Protein AF-A0A1M6WBS1-F1 (afdb_monomer_lite)

Foldseek 3Di:
DDDDDPPVDDDDDDDDVVQWDQDPVRDIDGDPVVCVVPVDDPDDDDDDPDDDPPPPPVLQQAEQPEQVSLLVLLLVQCVVPNLAGAPLSYACLNYQEQAPSQQDPSRLARAHDPCNHACLNHQYQACNNQNHAYAYDNCPHACQNHAYQALNQQNYAYAYEVLPHAQDNYQEQACNQALHAYDYANLNYDHDPNRHHHNNQHNYPCVVPPHPVDDHD

Sequence (217 aa):
MKDFDHSKFKNYCAFPEDDLVEDDEGKYHLKKNAYKKYSKPHKAEESPKGTVVKKTTEQKMVVAKNKDDLRKKILAAIKQNGANCDLNFIDVSKITDMSDLFSDEDLSQFTGDISQWDVSNVTNMSRIFQDSQFNGDISRWDVSKVINMVMMFRNSDFNGDISKWNVSNVEAMSEMFASSKFQGNLDKWNVPKGVDMSDMFEESPLEKKPPKWYKKK

Secondary structure (DSSP, 8-state):
-PPP-GGG----PPPPGGGEEE-TTS-EEE-HHHHHHH----PPPPPP-S-----------EE--SHHHHHHHHHHHHHHH-TT---TTEE-TT-SB-TTTT-STTTTT--S--TT---TT--B-TTTTTT-------TT---TT--B-TTTTTT-------TT---TT--B-TTTTTT-------TT--PPTT-B-TTTTTTSGGGSS--TT----

Structure (mmCIF, N/CA/C/O backbone):
data_AF-A0A1M6WBS1-F1
#
_entry.id   AF-A0A1M6WBS1-F1
#
loop_
_atom_site.group_PDB
_atom_site.id
_atom_site.type_symbol
_atom_site.label_atom_id
_atom_site.label_alt_id
_atom_site.label_comp_id
_atom_site.label_asym_id
_atom_site.label_entity_id
_atom_site.label_seq_id
_atom_site.pdbx_PDB_ins_code
_atom_site.Cartn_x
_atom_site.Cartn_y
_atom_site.Cartn_z
_atom_site.occupancy
_atom_site.B_iso_or_equiv
_atom_site.auth_seq_id
_atom_site.auth_comp_id
_atom_site.auth_asym_id
_atom_site.auth_atom_id
_atom_site.pdbx_PDB_model_num
ATOM 1 N N . MET A 1 1 ? 21.374 3.437 49.104 1.00 39.25 1 MET A N 1
ATOM 2 C CA . MET A 1 1 ? 20.730 3.424 47.774 1.00 39.25 1 MET A CA 1
ATOM 3 C C . MET A 1 1 ? 20.990 2.053 47.178 1.00 39.25 1 MET A C 1
ATOM 5 O O . MET A 1 1 ? 22.132 1.631 47.236 1.00 39.25 1 MET A O 1
ATOM 9 N N . LYS A 1 2 ? 19.973 1.306 46.738 1.00 33.66 2 LYS A N 1
ATOM 10 C CA . LYS A 1 2 ? 20.217 0.074 45.971 1.00 33.66 2 LYS A CA 1
ATOM 11 C C . LYS A 1 2 ? 20.115 0.443 44.499 1.00 33.66 2 LYS A C 1
ATOM 13 O O . LYS A 1 2 ? 19.056 0.923 44.096 1.00 33.66 2 LYS A O 1
ATOM 18 N N . ASP A 1 3 ? 21.200 0.247 43.762 1.00 34.97 3 ASP A N 1
ATOM 19 C CA . ASP A 1 3 ? 21.252 0.442 42.317 1.00 34.97 3 ASP A CA 1
ATOM 20 C C . ASP A 1 3 ? 20.206 -0.456 41.655 1.00 34.97 3 ASP A C 1
ATOM 22 O O . ASP A 1 3 ? 20.148 -1.664 41.905 1.00 34.97 3 ASP A O 1
ATOM 26 N N . PHE A 1 4 ? 19.308 0.162 40.891 1.00 42.16 4 PHE A N 1
ATOM 27 C CA . PHE A 1 4 ? 18.200 -0.518 40.234 1.00 42.16 4 PHE A CA 1
ATOM 28 C C . PHE A 1 4 ? 18.538 -0.703 38.758 1.00 42.16 4 PHE A C 1
ATOM 30 O O . PHE A 1 4 ? 18.911 0.237 38.061 1.00 42.16 4 PHE A O 1
ATOM 37 N N . ASP A 1 5 ? 18.425 -1.941 38.294 1.00 40.09 5 ASP A N 1
ATOM 38 C CA . ASP A 1 5 ? 18.770 -2.331 36.934 1.00 40.09 5 ASP A CA 1
ATOM 39 C C . ASP A 1 5 ? 17.754 -1.768 35.923 1.00 40.09 5 ASP A C 1
ATOM 41 O O . ASP A 1 5 ? 16.638 -2.276 35.771 1.00 40.09 5 ASP A O 1
ATOM 45 N N . HIS A 1 6 ? 18.162 -0.707 35.226 1.00 42.44 6 HIS A N 1
ATOM 46 C CA . HIS A 1 6 ? 17.393 -0.050 34.169 1.00 42.44 6 HIS A CA 1
ATOM 47 C C . HIS A 1 6 ? 17.207 -0.925 32.913 1.00 42.44 6 HIS A C 1
ATOM 49 O O . HIS A 1 6 ? 16.386 -0.590 32.060 1.00 42.44 6 HIS A O 1
ATOM 55 N N . SER A 1 7 ? 17.898 -2.069 32.789 1.00 38.44 7 SER A N 1
ATOM 56 C CA . SER A 1 7 ? 17.814 -2.938 31.604 1.00 38.44 7 SER A CA 1
ATOM 57 C C . SER A 1 7 ? 16.458 -3.635 31.424 1.00 38.44 7 SER A C 1
ATOM 59 O O . SER A 1 7 ? 16.168 -4.143 30.339 1.00 38.44 7 SER A O 1
ATOM 61 N N . LYS A 1 8 ? 15.599 -3.624 32.453 1.00 41.34 8 LYS A N 1
ATOM 62 C CA . LYS A 1 8 ? 14.253 -4.221 32.409 1.00 41.34 8 LYS A CA 1
ATOM 63 C C . LYS A 1 8 ? 13.182 -3.340 31.760 1.00 41.34 8 LYS A C 1
ATOM 65 O O . LYS A 1 8 ? 12.072 -3.820 31.554 1.00 41.34 8 LYS A O 1
ATOM 70 N N . PHE A 1 9 ? 13.505 -2.097 31.405 1.00 42.41 9 PHE A N 1
ATOM 71 C CA . PHE A 1 9 ? 12.591 -1.174 30.730 1.00 42.41 9 PHE A CA 1
ATOM 72 C C . PHE A 1 9 ? 13.145 -0.813 29.349 1.00 42.41 9 PHE A C 1
ATOM 74 O O . PHE A 1 9 ? 13.689 0.266 29.136 1.00 42.41 9 PHE A O 1
ATOM 81 N N . LYS A 1 10 ? 13.039 -1.741 28.393 1.00 39.69 10 LYS A N 1
ATOM 82 C CA . LYS A 1 10 ? 13.189 -1.408 26.972 1.00 39.69 10 LYS A CA 1
ATOM 83 C C . LYS A 1 10 ? 11.808 -1.060 26.426 1.00 39.69 10 LYS A C 1
ATOM 85 O O . LYS A 1 10 ? 10.894 -1.861 26.591 1.00 39.69 10 LYS A O 1
ATOM 90 N N . ASN A 1 11 ? 11.717 0.110 25.791 1.00 36.66 11 ASN A N 1
ATOM 91 C CA . ASN A 1 11 ? 10.551 0.756 25.165 1.00 36.66 11 ASN A CA 1
ATOM 92 C C . ASN A 1 11 ? 9.973 1.899 26.013 1.00 36.66 11 ASN A C 1
ATOM 94 O O . ASN A 1 11 ? 8.991 1.743 26.733 1.00 36.66 11 ASN A O 1
ATOM 98 N N . TYR A 1 12 ? 10.601 3.071 25.906 1.00 36.47 12 TYR A N 1
ATOM 99 C CA . TYR A 1 12 ? 10.066 4.323 26.434 1.00 36.47 12 TYR A CA 1
ATOM 100 C C . TYR A 1 12 ? 9.166 4.972 25.373 1.00 36.47 12 TYR A C 1
ATOM 102 O O . TYR A 1 12 ? 9.647 5.663 24.482 1.00 36.47 12 TYR A O 1
ATOM 110 N N . CYS A 1 13 ? 7.856 4.749 25.475 1.00 37.03 13 CYS A N 1
ATOM 111 C CA . CYS A 1 13 ? 6.876 5.759 25.072 1.00 37.03 13 CYS A CA 1
ATOM 112 C C . CYS A 1 13 ? 6.826 6.809 26.194 1.00 37.03 13 CYS A C 1
ATOM 114 O O . CYS A 1 13 ? 6.885 6.440 27.369 1.00 37.03 13 CYS A O 1
ATOM 116 N N . ALA A 1 14 ? 6.769 8.095 25.845 1.00 47.25 14 ALA A N 1
ATOM 117 C CA . ALA A 1 14 ? 6.822 9.210 26.789 1.00 47.25 14 ALA A CA 1
ATOM 118 C C . ALA A 1 14 ? 5.797 9.053 27.930 1.00 47.25 14 ALA A C 1
ATOM 120 O O . ALA A 1 14 ? 4.593 8.932 27.696 1.00 47.25 14 ALA A O 1
ATOM 121 N N . PHE A 1 15 ? 6.278 9.036 29.175 1.00 55.94 15 PHE A N 1
ATOM 122 C CA . PHE A 1 15 ? 5.409 9.145 30.344 1.00 55.94 15 PHE A CA 1
ATOM 123 C C . PHE A 1 15 ? 4.820 10.563 30.387 1.00 55.94 15 PHE A C 1
ATOM 125 O O . PHE A 1 15 ? 5.536 11.500 30.036 1.00 55.94 15 PHE A O 1
ATOM 132 N N . PRO A 1 16 ? 3.558 10.750 30.822 1.00 60.94 16 PRO A N 1
ATOM 133 C CA . PRO A 1 16 ? 3.010 12.089 31.030 1.00 60.94 16 PRO A CA 1
ATOM 134 C C . PRO A 1 16 ? 3.960 12.913 31.911 1.00 60.94 16 PRO A C 1
ATOM 136 O O . PRO A 1 16 ? 4.400 12.399 32.941 1.00 60.94 16 PRO A O 1
ATOM 139 N N . GLU A 1 17 ? 4.277 14.159 31.535 1.00 56.03 17 GLU A N 1
ATOM 140 C CA . GLU A 1 17 ? 5.209 15.026 32.289 1.00 56.03 17 GLU A CA 1
ATOM 141 C C . GLU A 1 17 ? 4.818 15.139 33.771 1.00 56.03 17 GLU A C 1
ATOM 143 O O . GLU A 1 17 ? 5.672 15.115 34.656 1.00 56.03 17 GLU A O 1
ATOM 148 N N . ASP A 1 18 ? 3.513 15.121 34.057 1.00 72.31 18 ASP A N 1
ATOM 149 C CA . ASP A 1 18 ? 2.950 15.127 35.410 1.00 72.31 18 ASP A CA 1
ATOM 150 C C . ASP A 1 18 ? 3.384 13.936 36.281 1.00 72.31 18 ASP A C 1
ATOM 152 O O . ASP A 1 18 ? 3.337 14.017 37.512 1.00 72.31 18 ASP A O 1
ATOM 156 N N . ASP A 1 19 ? 3.805 12.825 35.676 1.00 71.88 19 ASP A N 1
ATOM 157 C CA . ASP A 1 19 ? 4.280 11.621 36.359 1.00 71.88 19 ASP A CA 1
ATOM 158 C C . ASP A 1 19 ? 5.819 11.585 36.487 1.00 71.88 19 ASP A C 1
ATOM 160 O O . ASP A 1 19 ? 6.345 10.669 37.128 1.00 71.88 19 ASP A O 1
ATOM 164 N N . LEU A 1 20 ? 6.535 12.586 35.956 1.00 65.50 20 LEU A N 1
ATOM 165 C CA . LEU A 1 20 ? 7.992 12.729 36.021 1.00 65.50 20 LEU A CA 1
ATOM 166 C C . LEU A 1 20 ? 8.431 13.786 37.060 1.00 65.50 20 LEU A C 1
ATOM 168 O O . LEU A 1 20 ? 7.675 14.671 37.459 1.00 65.50 20 LEU A O 1
ATOM 172 N N . VAL A 1 21 ? 9.656 13.646 37.557 1.00 68.75 21 VAL A N 1
ATOM 173 C CA . VAL A 1 21 ? 10.375 14.565 38.448 1.00 68.75 21 VAL A CA 1
ATOM 174 C C . VAL A 1 21 ? 11.774 14.710 37.887 1.00 68.75 21 VAL A C 1
ATOM 176 O O . VAL A 1 21 ? 12.461 13.710 37.698 1.00 68.75 21 VAL A O 1
ATOM 179 N N . GLU A 1 22 ? 12.175 15.940 37.627 1.00 65.25 22 GLU A N 1
ATOM 180 C CA . GLU A 1 22 ? 13.544 16.281 37.263 1.00 65.25 22 GLU A CA 1
ATOM 181 C C . GLU A 1 22 ? 14.412 16.302 38.529 1.00 65.25 22 GLU A C 1
ATOM 183 O O . GLU A 1 22 ? 13.984 16.817 39.566 1.00 65.25 22 GLU A O 1
ATOM 188 N N . ASP A 1 23 ? 15.581 15.666 38.483 1.00 66.25 23 ASP A N 1
ATOM 189 C CA . ASP A 1 23 ? 16.572 15.754 39.554 1.00 66.25 23 ASP A CA 1
ATOM 190 C C . ASP A 1 23 ? 17.449 17.008 39.417 1.00 66.25 23 ASP A C 1
ATOM 192 O O . ASP A 1 23 ? 17.378 17.745 38.433 1.00 66.25 23 ASP A O 1
ATOM 196 N N . ASP A 1 24 ? 18.299 17.247 40.416 1.00 59.66 24 ASP A N 1
ATOM 197 C CA . ASP A 1 24 ? 19.190 18.414 40.466 1.00 59.66 24 ASP A CA 1
ATOM 198 C C . ASP A 1 24 ? 20.248 18.423 39.333 1.00 59.66 24 ASP A C 1
ATOM 200 O O . ASP A 1 24 ? 20.993 19.392 39.183 1.00 59.66 24 ASP A O 1
ATOM 204 N N . GLU A 1 25 ? 20.317 17.353 38.531 1.00 59.34 25 GLU A N 1
ATOM 205 C CA . GLU A 1 25 ? 21.211 17.169 37.384 1.00 59.34 25 GLU A CA 1
ATOM 206 C C . GLU A 1 25 ? 20.473 17.323 36.035 1.00 59.34 25 GLU A C 1
ATOM 208 O O . GLU A 1 25 ? 21.082 17.158 34.975 1.00 59.34 25 GLU A O 1
ATOM 213 N N . GLY A 1 26 ? 19.177 17.661 36.051 1.00 52.22 26 GLY A N 1
ATOM 214 C CA . GLY A 1 26 ? 18.361 17.869 34.850 1.00 52.22 26 GLY A CA 1
ATOM 215 C C . GLY A 1 26 ? 17.832 16.578 34.215 1.00 52.22 26 GLY A C 1
ATOM 216 O O . GLY A 1 26 ? 17.486 16.548 33.031 1.00 52.22 26 GLY A O 1
ATOM 217 N N . LYS A 1 27 ? 17.805 15.467 34.963 1.00 56.25 27 LYS A N 1
ATOM 218 C CA . LYS A 1 27 ? 17.349 14.160 34.478 1.00 56.25 27 LYS A CA 1
ATOM 219 C C . LYS A 1 27 ? 15.965 13.821 35.025 1.00 56.25 27 LYS A C 1
ATOM 221 O O . LYS A 1 27 ? 15.707 13.879 36.223 1.00 56.25 27 LYS A O 1
ATOM 226 N N . TYR A 1 28 ? 15.072 13.394 34.135 1.00 57.56 28 TYR A N 1
ATOM 227 C CA . TYR A 1 28 ? 13.692 13.048 34.478 1.00 57.56 28 TYR A CA 1
ATOM 228 C C . TYR A 1 28 ? 13.562 11.610 35.004 1.00 57.56 28 TYR A C 1
ATOM 230 O O . TYR A 1 28 ? 14.000 10.648 34.369 1.00 57.56 28 TYR A O 1
ATOM 238 N N . HIS A 1 29 ? 12.878 11.454 36.138 1.00 63.47 29 HIS A N 1
ATOM 239 C CA . HIS A 1 29 ? 12.562 10.185 36.799 1.00 63.47 29 HIS A CA 1
ATOM 240 C C . HIS A 1 29 ? 11.072 10.088 37.113 1.00 63.47 29 HIS A C 1
ATOM 242 O O . HIS A 1 29 ? 10.438 11.075 37.451 1.00 63.47 29 HIS A O 1
ATOM 248 N N . LEU A 1 30 ? 10.490 8.891 37.097 1.00 58.50 30 LEU A N 1
ATOM 249 C CA . LEU A 1 30 ? 9.090 8.709 37.501 1.00 58.50 30 LEU A CA 1
ATOM 250 C C . LEU A 1 30 ? 8.865 9.006 38.998 1.00 58.50 30 LEU A C 1
ATOM 252 O O . LEU A 1 30 ? 9.660 8.639 39.866 1.00 58.50 30 LEU A O 1
ATOM 256 N N . LYS A 1 31 ? 7.717 9.595 39.341 1.00 73.62 31 LYS A N 1
ATOM 257 C CA . LYS A 1 31 ? 7.263 9.749 40.734 1.00 73.62 31 LYS A CA 1
ATOM 258 C C . LYS A 1 31 ? 7.073 8.373 41.380 1.00 73.62 31 LYS A C 1
ATOM 260 O O . LYS A 1 31 ? 6.532 7.456 40.768 1.00 73.62 31 LYS A O 1
ATOM 265 N N . LYS A 1 32 ? 7.399 8.217 42.673 1.00 58.88 32 LYS A N 1
ATOM 266 C CA . LYS A 1 32 ? 7.174 6.956 43.433 1.00 58.88 32 LYS A CA 1
ATOM 267 C C . LYS A 1 32 ? 5.736 6.423 43.332 1.00 58.88 32 LYS A C 1
ATOM 269 O O . LYS A 1 32 ? 5.521 5.211 43.328 1.00 58.88 32 LYS A O 1
ATOM 274 N N . ASN A 1 33 ? 4.755 7.318 43.233 1.00 57.41 33 ASN A N 1
ATOM 275 C CA . ASN A 1 33 ? 3.345 6.955 43.086 1.00 57.41 33 ASN A CA 1
ATOM 276 C C . ASN A 1 33 ? 3.016 6.499 41.654 1.00 57.41 33 ASN A C 1
ATOM 278 O O . ASN A 1 33 ? 2.245 5.556 41.482 1.00 57.41 33 ASN A O 1
ATOM 282 N N . ALA A 1 34 ? 3.665 7.097 40.649 1.00 55.59 34 ALA A N 1
ATOM 283 C CA . ALA A 1 34 ? 3.599 6.670 39.256 1.00 55.59 34 ALA A CA 1
ATOM 284 C C . ALA A 1 34 ? 4.265 5.296 39.063 1.00 55.59 34 ALA A C 1
ATOM 286 O O . ALA A 1 34 ? 3.701 4.428 38.405 1.00 55.59 34 ALA A O 1
ATOM 287 N N . TYR A 1 35 ? 5.380 5.009 39.748 1.00 52.62 35 TYR A N 1
ATOM 288 C CA . TYR A 1 35 ? 5.965 3.663 39.746 1.00 52.62 35 TYR A CA 1
ATOM 289 C C . TYR A 1 35 ? 4.965 2.598 40.207 1.00 52.62 35 TYR A C 1
ATOM 291 O O . TYR A 1 35 ? 4.804 1.602 39.521 1.00 52.62 35 TYR A O 1
ATOM 299 N N . LYS A 1 36 ? 4.214 2.806 41.296 1.00 55.97 36 LYS A N 1
ATOM 300 C CA . LYS A 1 36 ? 3.176 1.844 41.727 1.00 55.97 36 LYS A CA 1
ATOM 301 C C . LYS A 1 36 ? 2.021 1.704 40.728 1.00 55.97 36 LYS A C 1
ATOM 303 O O . LYS A 1 36 ? 1.431 0.629 40.634 1.00 55.97 36 LYS A O 1
ATOM 308 N N . LYS A 1 37 ? 1.693 2.780 40.006 1.00 59.41 37 LYS A N 1
ATOM 309 C CA . LYS A 1 37 ? 0.666 2.806 38.952 1.00 59.41 37 LYS A CA 1
ATOM 310 C C . LYS A 1 37 ? 1.073 1.929 37.763 1.00 59.41 37 LYS A C 1
ATOM 312 O O . LYS A 1 37 ? 0.225 1.212 37.237 1.00 59.41 37 LYS A O 1
ATOM 317 N N . TYR A 1 38 ? 2.360 1.929 37.410 1.00 55.31 38 TYR A N 1
ATOM 318 C CA . TYR A 1 38 ? 2.898 1.210 36.251 1.00 55.31 38 TYR A CA 1
ATOM 319 C C . TYR A 1 38 ? 3.623 -0.111 36.592 1.00 55.31 38 TYR A C 1
ATOM 321 O O . TYR A 1 38 ? 3.842 -0.925 35.704 1.00 55.31 38 TYR A O 1
ATOM 329 N N . SER A 1 39 ? 3.951 -0.390 37.861 1.00 43.19 39 SER A N 1
ATOM 330 C CA . SER A 1 39 ? 4.715 -1.581 38.283 1.00 43.19 39 SER A CA 1
ATOM 331 C C . SER A 1 39 ? 3.858 -2.785 38.693 1.00 43.19 39 SER A C 1
ATOM 333 O O . SER A 1 39 ? 4.297 -3.587 39.526 1.00 43.19 39 SER A O 1
ATOM 335 N N . LYS A 1 40 ? 2.629 -2.943 38.184 1.00 40.34 40 LYS A N 1
ATOM 336 C CA . LYS A 1 40 ? 1.850 -4.148 38.517 1.00 40.34 40 LYS A CA 1
ATOM 337 C C . LYS A 1 40 ? 2.596 -5.397 38.014 1.00 40.34 40 LYS A C 1
ATOM 339 O O . LYS A 1 40 ? 2.879 -5.483 36.822 1.00 40.34 40 LYS A O 1
ATOM 344 N N . PRO A 1 41 ? 2.916 -6.367 38.890 1.00 32.84 41 PRO A N 1
ATOM 345 C CA . PRO A 1 41 ? 3.596 -7.583 38.476 1.00 32.84 41 PRO A CA 1
ATOM 346 C C . PRO A 1 41 ? 2.644 -8.470 37.671 1.00 32.84 41 PRO A C 1
ATOM 348 O O . PRO A 1 41 ? 1.496 -8.686 38.063 1.00 32.84 41 PRO A O 1
ATOM 351 N N . HIS A 1 42 ? 3.155 -9.027 36.575 1.00 31.11 42 HIS A N 1
ATOM 352 C CA . HIS A 1 42 ? 2.546 -10.150 35.874 1.00 31.11 42 HIS A CA 1
ATOM 353 C C . HIS A 1 42 ? 2.551 -11.349 36.838 1.00 31.11 42 HIS A C 1
ATOM 355 O O . HIS A 1 42 ? 3.577 -12.000 37.027 1.00 31.11 42 HIS A O 1
ATOM 361 N N . LYS A 1 43 ? 1.433 -11.618 37.522 1.00 31.77 43 LYS A N 1
ATOM 362 C CA . LYS A 1 43 ? 1.244 -12.910 38.188 1.00 31.77 43 LYS A CA 1
ATOM 363 C C . LYS A 1 43 ? 0.901 -13.939 37.116 1.00 31.77 43 LYS A C 1
ATOM 365 O O . LYS A 1 43 ? -0.021 -13.731 36.333 1.00 31.77 43 LYS A O 1
ATOM 370 N N . ALA A 1 44 ? 1.662 -15.026 37.088 1.00 31.98 44 ALA A N 1
ATOM 371 C CA . ALA A 1 44 ? 1.193 -16.285 36.541 1.00 31.98 44 ALA A CA 1
ATOM 372 C C . ALA A 1 44 ? 0.061 -16.781 37.454 1.00 31.98 44 ALA A C 1
ATOM 374 O O . ALA A 1 44 ? 0.289 -16.987 38.646 1.00 31.98 44 ALA A O 1
ATOM 375 N N . GLU A 1 45 ? -1.153 -16.908 36.924 1.00 29.41 45 GLU A N 1
ATOM 376 C CA . GLU A 1 45 ? -2.237 -17.628 37.592 1.00 29.41 45 GLU A CA 1
ATOM 377 C C . GLU A 1 45 ? -2.344 -19.021 36.975 1.00 29.41 45 GLU A C 1
ATOM 379 O O . GLU A 1 45 ? -2.615 -19.187 35.784 1.00 29.41 45 GLU A O 1
ATOM 384 N N . GLU A 1 46 ? -2.087 -20.027 37.809 1.00 29.02 46 GLU A N 1
ATOM 385 C CA . GLU A 1 46 ? -2.482 -21.405 37.564 1.00 29.02 46 GLU A CA 1
ATOM 386 C C . GLU A 1 46 ? -4.009 -21.499 37.446 1.00 29.02 46 GLU A C 1
ATOM 388 O O . GLU A 1 46 ? -4.767 -20.763 38.078 1.00 29.02 46 GLU A O 1
ATOM 393 N N . SER A 1 47 ? -4.451 -22.423 36.600 1.00 27.16 47 SER A N 1
ATOM 394 C CA . SER A 1 47 ? -5.837 -22.593 36.171 1.00 27.16 47 SER A CA 1
ATOM 395 C C . SER A 1 47 ? -6.798 -22.949 37.314 1.00 27.16 47 SER A C 1
ATOM 397 O O . SER A 1 47 ? -6.594 -23.971 37.971 1.00 27.16 47 SER A O 1
ATOM 399 N N . PRO A 1 48 ? -7.954 -22.272 37.434 1.00 32.16 48 PRO A N 1
ATOM 400 C CA . PRO A 1 48 ? -9.158 -22.872 37.986 1.00 32.16 48 PRO A CA 1
ATOM 401 C C . PRO A 1 48 ? -10.013 -23.422 36.836 1.00 32.16 48 PRO A C 1
ATOM 403 O O . PRO A 1 48 ? -10.420 -22.698 35.926 1.00 32.16 48 PRO A O 1
ATOM 406 N N . LYS A 1 49 ? -10.318 -24.724 36.879 1.00 40.28 49 LYS A N 1
ATOM 407 C CA . LYS A 1 49 ? -11.393 -25.322 36.075 1.00 40.28 49 LYS A CA 1
ATOM 408 C C . LYS A 1 49 ? -12.702 -24.590 36.396 1.00 40.28 49 LYS A C 1
ATOM 410 O O . LYS A 1 49 ? -13.218 -24.731 37.499 1.00 40.28 49 LYS A O 1
ATOM 415 N N . GLY A 1 50 ? -13.242 -23.835 35.444 1.00 30.34 50 GLY A N 1
ATOM 416 C CA . GLY A 1 50 ? -14.531 -23.169 35.614 1.00 30.34 50 GLY A CA 1
ATOM 417 C C . GLY A 1 50 ? -14.774 -22.090 34.567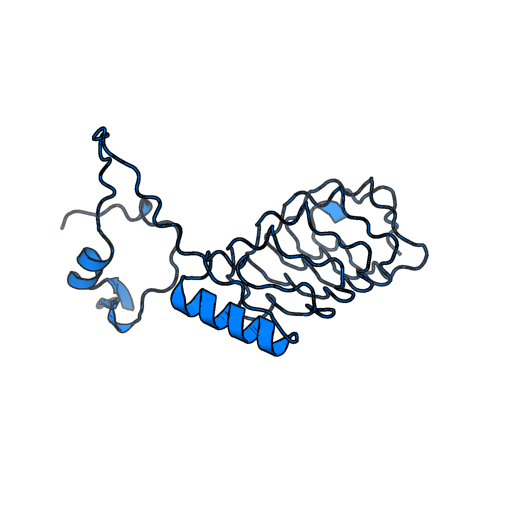 1.00 30.34 50 GLY A C 1
ATOM 418 O O . GLY A 1 50 ? -14.254 -20.992 34.678 1.00 30.34 50 GLY A O 1
ATOM 419 N N . THR A 1 51 ? -15.573 -22.438 33.560 1.00 31.80 51 THR A N 1
ATOM 420 C CA . THR A 1 51 ? -16.385 -21.538 32.726 1.00 31.80 51 THR A CA 1
ATOM 421 C C . THR A 1 51 ? -15.694 -20.267 32.215 1.00 31.80 51 THR A C 1
ATOM 423 O O . THR A 1 51 ? -15.821 -19.186 32.784 1.00 31.80 51 THR A O 1
ATOM 426 N N . VAL A 1 52 ? -15.050 -20.373 31.047 1.00 31.91 52 VAL A N 1
ATOM 427 C CA . VAL A 1 52 ? -14.694 -19.205 30.230 1.00 31.91 52 VAL A CA 1
ATOM 428 C C . VAL A 1 52 ? -15.989 -18.555 29.740 1.00 31.91 52 VAL A C 1
ATOM 430 O O . VAL A 1 52 ? -16.523 -18.909 28.690 1.00 31.91 52 VAL A O 1
ATOM 433 N N . VAL A 1 53 ? -16.502 -17.581 30.491 1.00 32.69 53 VAL A N 1
ATOM 434 C CA . VAL A 1 53 ? -17.366 -16.555 29.909 1.00 32.69 53 VAL A CA 1
ATOM 435 C C . VAL A 1 53 ? -16.453 -15.711 29.030 1.00 32.69 53 VAL A C 1
ATOM 437 O O . VAL A 1 53 ? -15.771 -14.802 29.501 1.00 32.69 53 VAL A O 1
ATOM 440 N N . LYS A 1 54 ? -16.398 -16.052 27.740 1.00 35.91 54 LYS A N 1
ATOM 441 C CA . LYS A 1 54 ? -15.862 -15.162 26.715 1.00 35.91 54 LYS A CA 1
ATOM 442 C C . LYS A 1 54 ? -16.680 -13.873 26.798 1.00 35.91 54 LYS A C 1
ATOM 444 O O . LYS A 1 54 ? -17.807 -13.828 26.317 1.00 35.91 54 LYS A O 1
ATOM 449 N N . LYS A 1 55 ? -16.141 -12.818 27.414 1.00 34.69 55 LYS A N 1
ATOM 450 C CA . LYS A 1 55 ? -16.602 -11.456 27.129 1.00 34.69 55 LYS A CA 1
ATOM 451 C C . LYS A 1 55 ? -16.068 -11.095 25.748 1.00 34.69 55 LYS A C 1
ATOM 453 O O . LYS A 1 55 ? -15.096 -10.366 25.601 1.00 34.69 55 LYS A O 1
ATOM 458 N N . THR A 1 56 ? -16.688 -11.683 24.733 1.00 29.55 56 THR A N 1
ATOM 459 C CA . THR A 1 56 ? -16.636 -11.181 23.370 1.00 29.55 56 THR A CA 1
ATOM 460 C C . THR A 1 56 ? -17.487 -9.923 23.393 1.00 29.55 56 THR A C 1
ATOM 462 O O . THR A 1 56 ? -18.703 -9.981 23.239 1.00 29.55 56 THR A O 1
ATOM 465 N N . THR A 1 57 ? -16.881 -8.780 23.706 1.00 37.47 57 THR A N 1
ATOM 466 C CA . THR A 1 57 ? -17.515 -7.521 23.332 1.00 37.47 57 THR A CA 1
ATOM 467 C C . THR A 1 57 ? -17.508 -7.546 21.813 1.00 37.47 57 THR A C 1
ATOM 469 O O . THR A 1 57 ? -16.432 -7.511 21.222 1.00 37.47 57 THR A O 1
ATOM 472 N N . GLU A 1 58 ? -18.671 -7.708 21.182 1.00 45.81 58 GLU A N 1
ATOM 473 C CA . GLU A 1 58 ? -18.826 -7.419 19.760 1.00 45.81 58 GLU A CA 1
ATOM 474 C C . GLU A 1 58 ? -18.348 -5.975 19.569 1.00 45.81 58 GLU A C 1
ATOM 476 O O . GLU A 1 58 ? -19.064 -5.021 19.882 1.00 45.81 58 GLU A O 1
ATOM 481 N N . GLN A 1 59 ? -17.090 -5.792 19.160 1.00 55.00 59 GLN A N 1
ATOM 482 C CA . GLN A 1 59 ? -16.613 -4.493 18.722 1.00 55.00 59 GLN A CA 1
ATOM 483 C C . GLN A 1 59 ? -17.410 -4.186 17.466 1.00 55.00 59 GLN A C 1
ATOM 485 O O . GLN A 1 59 ? -17.184 -4.751 16.399 1.00 55.00 59 GLN A O 1
ATOM 490 N N . LYS A 1 60 ? -18.439 -3.358 17.642 1.00 77.44 60 LYS A N 1
ATOM 491 C CA . LYS A 1 60 ? -19.303 -2.920 16.560 1.00 77.44 60 LYS A CA 1
ATOM 492 C C . LYS A 1 60 ? -18.419 -2.295 15.487 1.00 77.44 60 LYS A C 1
ATOM 494 O O . LYS A 1 60 ? -17.777 -1.279 15.749 1.00 77.44 60 LYS A O 1
ATOM 499 N N . MET A 1 61 ? -18.423 -2.901 14.302 1.00 84.56 61 MET A N 1
ATOM 500 C CA . MET A 1 61 ? -17.707 -2.376 13.147 1.00 84.56 61 MET A CA 1
ATOM 501 C C . MET A 1 61 ? -18.112 -0.920 12.904 1.00 84.56 61 MET A C 1
ATOM 503 O O . MET A 1 61 ? -19.305 -0.590 12.875 1.00 84.56 61 MET A O 1
ATOM 507 N N . VAL A 1 62 ? -17.124 -0.044 12.738 1.00 91.88 62 VAL A N 1
ATOM 508 C CA . VAL A 1 62 ? -17.338 1.367 12.407 1.00 91.88 62 VAL A CA 1
ATOM 509 C C . VAL A 1 62 ? -16.914 1.616 10.969 1.00 91.88 62 VAL A C 1
ATOM 511 O O . VAL A 1 62 ? -15.769 1.394 10.601 1.00 91.88 62 VAL A O 1
ATOM 514 N N . VAL A 1 63 ? -17.838 2.097 10.143 1.00 93.81 63 VAL A N 1
ATOM 515 C CA . VAL A 1 63 ? -17.559 2.356 8.726 1.00 93.81 63 VAL A CA 1
ATOM 516 C C . VAL A 1 63 ? -16.861 3.701 8.573 1.00 93.81 63 VAL A C 1
ATOM 518 O O . VAL A 1 63 ? -17.371 4.717 9.059 1.00 93.81 63 VAL A O 1
ATOM 521 N N . ALA A 1 64 ? -15.723 3.715 7.883 1.00 95.56 64 ALA A N 1
ATOM 522 C CA . ALA A 1 64 ? -15.067 4.937 7.448 1.00 95.56 64 ALA A CA 1
ATOM 523 C C . ALA A 1 64 ? -15.709 5.455 6.154 1.00 95.56 64 ALA A C 1
ATOM 525 O O . ALA A 1 64 ? -15.859 4.730 5.171 1.00 95.56 64 ALA A O 1
ATOM 526 N N . LYS A 1 65 ? -16.132 6.722 6.156 1.00 92.19 65 LYS A N 1
ATOM 527 C CA . LYS A 1 65 ? -16.835 7.327 5.009 1.00 92.19 65 LYS A CA 1
ATOM 528 C C . LYS A 1 65 ? -15.896 7.880 3.941 1.00 92.19 65 LYS A C 1
ATOM 530 O O . LYS A 1 65 ? -16.270 7.948 2.777 1.00 92.19 65 LYS A O 1
ATOM 535 N N . ASN A 1 66 ? -14.730 8.352 4.363 1.00 94.12 66 ASN A N 1
ATOM 536 C CA . ASN A 1 66 ? -13.688 8.955 3.539 1.00 94.12 66 ASN A CA 1
ATOM 537 C C . ASN A 1 66 ? -12.368 8.960 4.329 1.00 94.12 66 ASN A C 1
ATOM 539 O O . ASN A 1 66 ? -12.343 8.549 5.494 1.00 94.12 66 ASN A O 1
ATOM 543 N N . LYS A 1 67 ? -11.287 9.434 3.699 1.00 94.56 67 LYS A N 1
ATOM 544 C CA . LYS A 1 67 ? -9.941 9.469 4.287 1.00 94.56 67 LYS A CA 1
ATOM 545 C C . LYS A 1 67 ? -9.885 10.230 5.618 1.00 94.56 67 LYS A C 1
ATOM 547 O O . LYS A 1 67 ? -9.332 9.721 6.588 1.00 94.56 67 LYS A O 1
ATOM 552 N N . ASP A 1 68 ? -10.530 11.391 5.708 1.00 94.44 68 ASP A N 1
ATOM 553 C CA . ASP A 1 68 ? -10.526 12.204 6.933 1.00 94.44 68 ASP A CA 1
ATOM 554 C C . ASP A 1 68 ? -11.280 11.533 8.086 1.00 94.44 68 ASP A C 1
ATOM 556 O O . ASP A 1 68 ? -10.864 11.605 9.243 1.00 94.44 68 ASP A O 1
ATOM 560 N N . ASP A 1 69 ? -12.407 10.883 7.789 1.00 96.12 69 ASP A N 1
ATOM 561 C CA . ASP A 1 69 ? -13.165 10.116 8.775 1.00 96.12 69 ASP A CA 1
ATOM 562 C C . ASP A 1 69 ? -12.375 8.887 9.240 1.00 96.12 69 ASP A C 1
ATOM 564 O O . ASP A 1 69 ? -12.320 8.630 10.441 1.00 96.12 69 ASP A O 1
ATOM 568 N N . LEU A 1 70 ? -11.708 8.178 8.320 1.00 96.94 70 LEU A N 1
ATOM 569 C CA . LEU A 1 70 ? -10.796 7.083 8.662 1.00 96.94 70 LEU A CA 1
ATOM 570 C C . LEU A 1 70 ? -9.707 7.574 9.620 1.00 96.94 70 LEU A C 1
ATOM 572 O O . LEU A 1 70 ? -9.583 7.056 10.729 1.00 96.94 70 LEU A O 1
ATOM 576 N N . ARG A 1 71 ? -8.993 8.639 9.242 1.00 95.81 71 ARG A N 1
ATOM 577 C CA . ARG A 1 71 ? -7.936 9.250 10.053 1.00 95.81 71 ARG A CA 1
ATOM 578 C C . ARG A 1 71 ? -8.423 9.608 11.457 1.00 95.81 71 ARG A C 1
ATOM 580 O O . ARG A 1 71 ? -7.780 9.268 12.446 1.00 95.81 71 ARG A O 1
ATOM 587 N N . LYS A 1 72 ? -9.588 10.255 11.573 1.00 95.38 72 LYS A N 1
ATOM 588 C CA . LYS A 1 72 ? -10.173 10.623 12.875 1.00 95.38 72 LYS A CA 1
ATOM 589 C C . LYS A 1 72 ? -10.471 9.402 13.744 1.00 95.38 72 LYS A C 1
ATOM 591 O O . LYS A 1 72 ? -10.225 9.451 14.948 1.00 95.38 72 LYS A O 1
ATOM 596 N N . LYS A 1 73 ? -10.990 8.318 13.158 1.00 95.38 73 LYS A N 1
ATOM 597 C CA . LYS A 1 73 ? -11.267 7.070 13.888 1.00 95.38 73 LYS A CA 1
ATOM 598 C C . LYS A 1 73 ? -9.982 6.404 14.373 1.00 95.38 73 LYS A C 1
ATOM 600 O O . LYS A 1 73 ? -9.935 5.996 15.530 1.00 95.38 73 LYS A O 1
ATOM 605 N N . ILE A 1 74 ? -8.949 6.360 13.532 1.00 95.88 74 ILE A N 1
ATOM 606 C CA . ILE A 1 74 ? -7.627 5.824 13.885 1.00 95.88 74 ILE A CA 1
ATOM 607 C C . ILE A 1 74 ? -7.021 6.622 15.043 1.00 95.88 74 ILE A C 1
ATOM 609 O O . ILE A 1 74 ? -6.674 6.047 16.071 1.00 95.88 74 ILE A O 1
ATOM 613 N N . LEU A 1 75 ? -6.985 7.954 14.931 1.00 94.62 75 LEU A N 1
ATOM 614 C CA . LEU A 1 75 ? -6.479 8.829 15.992 1.00 94.62 75 LEU A CA 1
ATOM 615 C C . LEU A 1 75 ? -7.236 8.634 17.309 1.00 94.62 75 LEU A C 1
ATOM 617 O O . LEU A 1 75 ? -6.625 8.594 18.374 1.00 94.62 75 LEU A O 1
ATOM 621 N N . ALA A 1 76 ? -8.564 8.506 17.262 1.00 93.31 76 ALA A N 1
ATOM 622 C CA . ALA A 1 76 ? -9.365 8.253 18.456 1.00 93.31 76 ALA A CA 1
ATOM 623 C C . ALA A 1 76 ? -9.042 6.889 19.090 1.00 93.31 76 ALA A C 1
ATOM 625 O O . ALA A 1 76 ? -8.909 6.798 20.311 1.00 93.31 76 ALA A O 1
ATOM 626 N N . ALA A 1 77 ? -8.872 5.851 18.270 1.00 91.94 77 ALA A N 1
ATOM 627 C CA . ALA A 1 77 ? -8.527 4.509 18.725 1.00 91.94 77 ALA A CA 1
ATOM 628 C C . ALA A 1 77 ? -7.143 4.467 19.387 1.00 91.94 77 ALA A C 1
ATOM 630 O O . ALA A 1 77 ? -7.011 3.928 20.485 1.00 91.94 77 ALA A O 1
ATOM 631 N N . ILE A 1 78 ? -6.147 5.107 18.769 1.00 91.19 78 ILE A N 1
ATOM 632 C CA . ILE A 1 78 ? -4.779 5.197 19.294 1.00 91.19 78 ILE A CA 1
ATOM 633 C C . ILE A 1 78 ? -4.745 6.008 20.590 1.00 91.19 78 ILE A C 1
ATOM 635 O O . ILE A 1 78 ? -4.113 5.593 21.558 1.00 91.19 78 ILE A O 1
ATOM 639 N N . LYS A 1 79 ? -5.480 7.124 20.669 1.00 91.25 79 LYS A N 1
ATOM 640 C CA . LYS A 1 79 ? -5.592 7.910 21.911 1.00 91.25 79 LYS A CA 1
ATOM 641 C C . LYS A 1 79 ? -6.206 7.109 23.060 1.00 91.25 79 LYS A C 1
ATOM 643 O O . LYS A 1 79 ? -5.849 7.333 24.212 1.00 91.25 79 LYS A O 1
ATOM 648 N N . GLN A 1 80 ? -7.129 6.195 22.762 1.00 89.50 80 GLN A N 1
ATOM 649 C CA . GLN A 1 80 ? -7.797 5.381 23.775 1.00 89.50 80 GLN A CA 1
ATOM 650 C C . GLN A 1 80 ? -6.980 4.151 24.190 1.00 89.50 80 GLN A C 1
ATOM 652 O O . GLN A 1 80 ? -6.962 3.799 25.368 1.00 89.50 80 GLN A O 1
ATOM 657 N N . ASN A 1 81 ? -6.336 3.487 23.229 1.00 89.19 81 ASN A N 1
ATOM 658 C CA . ASN A 1 81 ? -5.800 2.133 23.394 1.00 89.19 81 ASN A CA 1
ATOM 659 C C . ASN A 1 81 ? -4.281 2.035 23.147 1.00 89.19 81 ASN A C 1
ATOM 661 O O . ASN A 1 81 ? -3.711 0.955 23.287 1.00 89.19 81 ASN A O 1
ATOM 665 N N . GLY A 1 82 ? -3.621 3.146 22.811 1.00 91.88 82 GLY A N 1
ATOM 666 C CA . GLY A 1 82 ? -2.195 3.221 22.491 1.00 91.88 82 GLY A CA 1
ATOM 667 C C . GLY A 1 82 ? -1.872 2.921 21.023 1.00 91.88 82 GLY A C 1
ATOM 668 O O . GLY A 1 82 ? -2.718 2.471 20.256 1.00 91.88 82 GLY A O 1
ATOM 669 N N . ALA A 1 83 ? -0.616 3.150 20.629 1.00 92.81 83 ALA A N 1
ATOM 670 C CA . ALA A 1 83 ? -0.158 3.019 19.240 1.00 92.81 83 ALA A CA 1
ATOM 671 C C . ALA A 1 83 ? -0.118 1.570 18.708 1.00 92.81 83 ALA A C 1
ATOM 673 O O . ALA A 1 83 ? -0.039 1.364 17.503 1.00 92.81 83 ALA A O 1
ATOM 674 N N . ASN A 1 84 ? -0.208 0.568 19.586 1.00 93.88 84 ASN A N 1
ATOM 675 C CA . ASN A 1 84 ? -0.270 -0.854 19.226 1.00 93.88 84 ASN A CA 1
ATOM 676 C C . ASN A 1 84 ? -1.716 -1.404 19.244 1.00 93.88 84 ASN A C 1
ATOM 678 O O . ASN A 1 84 ? -1.943 -2.592 19.467 1.00 93.88 84 ASN A O 1
ATOM 682 N N . CYS A 1 85 ? -2.730 -0.543 19.120 1.00 92.69 85 CYS A N 1
ATOM 683 C CA . CYS A 1 85 ? -4.122 -0.979 19.189 1.00 92.69 85 CYS A CA 1
ATOM 684 C C . CYS A 1 85 ? -4.578 -1.705 17.915 1.00 92.69 85 CYS A C 1
ATOM 686 O 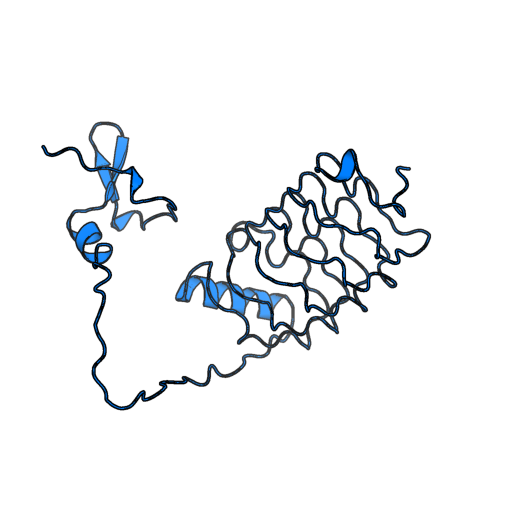O . CYS A 1 85 ? -4.197 -1.334 16.809 1.00 92.69 85 CYS A O 1
ATOM 688 N N . ASP A 1 86 ? -5.460 -2.692 18.067 1.00 94.75 86 ASP A N 1
ATOM 689 C CA . ASP A 1 86 ? -6.152 -3.333 16.944 1.00 94.75 86 ASP A CA 1
ATOM 690 C C . ASP A 1 86 ? -7.140 -2.349 16.293 1.00 94.75 86 ASP A C 1
ATOM 692 O O . ASP A 1 86 ? -7.998 -1.787 16.979 1.00 94.75 86 ASP A O 1
ATOM 696 N N . LEU A 1 87 ? -7.010 -2.134 14.982 1.00 96.25 87 LEU A N 1
ATOM 697 C CA . LEU A 1 87 ? -7.857 -1.254 14.171 1.00 96.25 87 LEU A CA 1
ATOM 698 C C . LEU A 1 87 ? -8.745 -2.028 13.186 1.00 96.25 87 LEU A C 1
ATOM 700 O O . LEU A 1 87 ? -9.430 -1.414 12.363 1.00 96.25 87 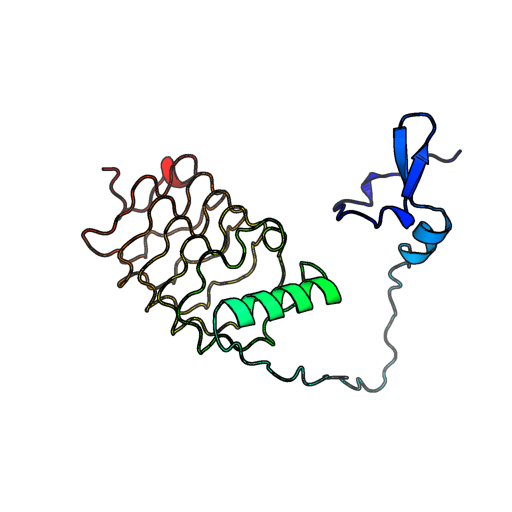LEU A O 1
ATOM 704 N N . ASN A 1 88 ? -8.788 -3.359 13.266 1.00 95.75 88 ASN A N 1
ATOM 705 C CA . ASN A 1 88 ? -9.605 -4.198 12.387 1.00 95.75 88 ASN A CA 1
ATOM 706 C C . ASN A 1 88 ? -11.117 -3.997 12.588 1.00 95.75 88 ASN A C 1
ATOM 708 O O . ASN A 1 88 ? -11.913 -4.422 11.756 1.00 95.75 88 ASN A O 1
ATOM 712 N N . PHE A 1 89 ? -11.531 -3.312 13.660 1.00 94.31 89 PHE A N 1
ATOM 713 C CA . PHE A 1 89 ? -12.923 -2.906 13.870 1.00 94.31 89 PHE A CA 1
ATOM 714 C C . PHE A 1 89 ? -13.363 -1.738 12.960 1.00 94.31 89 PHE A C 1
ATOM 716 O O . PHE A 1 89 ? -14.543 -1.375 12.944 1.00 94.31 89 PHE A O 1
ATOM 723 N N . ILE A 1 90 ? -12.435 -1.115 12.225 1.00 96.12 90 ILE A N 1
ATOM 724 C CA . ILE A 1 90 ? -12.726 -0.048 11.266 1.00 96.12 90 ILE A CA 1
ATOM 725 C C . ILE A 1 90 ? -12.921 -0.664 9.878 1.00 96.12 90 ILE A C 1
ATOM 727 O O . ILE A 1 90 ? -11.997 -1.217 9.291 1.00 96.12 90 ILE A O 1
ATOM 731 N N . ASP A 1 91 ? -14.126 -0.536 9.330 1.00 95.94 91 ASP A N 1
ATOM 732 C CA . ASP A 1 91 ? -14.427 -0.939 7.959 1.00 95.94 91 ASP A CA 1
ATOM 733 C C . ASP A 1 91 ? -13.938 0.141 6.981 1.00 95.94 91 ASP A C 1
ATOM 735 O O . ASP A 1 91 ? -14.467 1.259 6.942 1.00 95.94 91 ASP A O 1
ATOM 739 N N . VAL A 1 92 ? -12.917 -0.221 6.200 1.00 97.88 92 VAL A N 1
ATOM 740 C CA . VAL A 1 92 ? -12.267 0.619 5.185 1.00 97.88 92 VAL A CA 1
ATOM 741 C C . VAL A 1 92 ? -12.675 0.267 3.751 1.00 97.88 92 VAL A C 1
ATOM 743 O O . VAL A 1 92 ? -12.162 0.873 2.815 1.00 97.88 92 VAL A O 1
ATOM 746 N N . SER A 1 93 ? -13.639 -0.640 3.555 1.00 95.19 93 SER A N 1
ATOM 747 C CA . SER A 1 93 ? -14.031 -1.162 2.231 1.00 95.19 93 SER A CA 1
ATOM 748 C C . SER A 1 93 ? -14.517 -0.090 1.245 1.00 95.19 93 SER A C 1
ATOM 750 O O . SER A 1 93 ? -14.528 -0.308 0.034 1.00 95.19 93 SER A O 1
ATOM 752 N N . LYS A 1 94 ? -14.923 1.086 1.742 1.00 95.06 94 LYS A N 1
ATOM 753 C CA . LYS A 1 94 ? -15.373 2.234 0.933 1.00 95.06 94 LYS A CA 1
ATOM 754 C C . LYS A 1 94 ? -14.273 3.246 0.617 1.00 95.06 94 LYS A C 1
ATOM 756 O O . LYS A 1 94 ? -14.537 4.228 -0.074 1.00 95.06 94 LYS A O 1
ATOM 761 N N . ILE A 1 95 ? -13.075 3.055 1.154 1.00 98.19 95 ILE A N 1
ATOM 762 C CA . ILE A 1 95 ? -11.967 3.990 1.006 1.00 98.19 95 ILE A CA 1
ATOM 763 C C . ILE A 1 95 ? -11.232 3.685 -0.296 1.00 98.19 95 ILE A C 1
ATOM 765 O O . ILE A 1 95 ? -10.822 2.555 -0.539 1.00 98.19 95 ILE A O 1
ATOM 769 N N . THR A 1 96 ? -11.062 4.707 -1.132 1.00 97.88 96 THR A N 1
ATOM 770 C CA . THR A 1 96 ? -10.307 4.612 -2.391 1.00 97.88 96 THR A CA 1
ATOM 771 C C . THR A 1 96 ? -8.933 5.281 -2.302 1.00 97.88 96 THR A C 1
ATOM 773 O O . THR A 1 96 ? -8.034 4.959 -3.074 1.00 97.88 96 THR A O 1
ATOM 776 N N . ASP A 1 97 ? -8.757 6.203 -1.355 1.00 98.19 97 ASP A N 1
ATOM 777 C CA . ASP A 1 97 ? -7.521 6.949 -1.122 1.00 98.19 97 ASP A CA 1
ATOM 778 C C . ASP A 1 97 ? -7.083 6.793 0.338 1.00 98.19 97 ASP A C 1
ATOM 780 O O . ASP A 1 97 ? -7.792 7.217 1.254 1.00 98.19 97 ASP A O 1
ATOM 784 N N . MET A 1 98 ? -5.920 6.175 0.534 1.00 97.81 98 MET A N 1
ATOM 785 C CA . MET A 1 98 ? -5.248 6.006 1.823 1.00 97.81 98 MET A CA 1
ATOM 786 C C . MET A 1 98 ? -3.906 6.741 1.864 1.00 97.81 98 MET A C 1
ATOM 788 O O . MET A 1 98 ? -3.054 6.404 2.688 1.00 97.81 98 MET A O 1
ATOM 792 N N . SER A 1 99 ? -3.692 7.720 0.977 1.00 97.38 99 SER A N 1
ATOM 793 C CA . SER A 1 99 ? -2.430 8.448 0.965 1.00 97.38 99 SER A CA 1
ATOM 794 C C . SER A 1 99 ? -2.138 9.069 2.328 1.00 97.38 99 SER A C 1
ATOM 796 O O . SER A 1 99 ? -3.046 9.591 2.982 1.00 97.38 99 SER A O 1
ATOM 798 N N . ASP A 1 100 ? -0.873 9.014 2.736 1.00 95.69 100 ASP A N 1
ATOM 799 C CA . ASP A 1 100 ? -0.364 9.707 3.925 1.00 95.69 100 ASP A CA 1
ATOM 800 C C . ASP A 1 100 ? -1.027 9.296 5.257 1.00 95.69 100 ASP A C 1
ATOM 802 O O . ASP A 1 100 ? -0.972 10.031 6.241 1.00 95.69 100 ASP A O 1
ATOM 806 N N . LEU A 1 101 ? -1.704 8.139 5.315 1.00 96.00 101 LEU A N 1
ATOM 807 C CA . LEU A 1 101 ? -2.518 7.792 6.485 1.00 96.00 101 LEU A CA 1
ATOM 808 C C . LEU A 1 101 ? -1.693 7.585 7.762 1.00 96.00 101 LEU A C 1
ATOM 810 O O . LEU A 1 101 ? -2.174 7.961 8.824 1.00 96.00 101 LEU A O 1
ATOM 814 N N . PHE A 1 102 ? -0.492 7.004 7.668 1.00 95.25 102 PHE A N 1
ATOM 815 C CA . PHE A 1 102 ? 0.412 6.782 8.803 1.00 95.25 102 PHE A CA 1
ATOM 816 C C . PHE A 1 102 ? 1.779 7.468 8.628 1.00 95.25 102 PHE A C 1
ATOM 818 O O . PHE A 1 102 ? 2.752 7.024 9.237 1.00 95.25 102 PHE A O 1
ATOM 825 N N . SER A 1 103 ? 1.875 8.521 7.804 1.00 84.88 103 SER A N 1
ATOM 826 C CA . SER A 1 103 ? 3.152 9.210 7.533 1.00 84.88 103 SER A CA 1
ATOM 827 C C . SER A 1 103 ? 3.443 10.424 8.402 1.00 84.88 103 SER A C 1
ATOM 829 O O . SER A 1 103 ? 4.582 10.875 8.463 1.00 84.88 103 SER A O 1
ATOM 831 N N . ASP A 1 104 ? 2.442 10.989 9.066 1.00 81.00 104 ASP A N 1
ATOM 832 C CA . ASP A 1 104 ? 2.657 12.128 9.956 1.00 81.00 104 ASP A CA 1
ATOM 833 C C . ASP A 1 104 ? 3.081 11.717 11.369 1.00 81.00 104 ASP A C 1
ATOM 835 O O . ASP A 1 104 ? 2.971 10.564 11.788 1.00 81.00 104 ASP A O 1
ATOM 839 N N . GLU A 1 105 ? 3.526 12.709 12.137 1.00 77.69 105 GLU A N 1
ATOM 840 C CA . GLU A 1 105 ? 4.028 12.535 13.499 1.00 77.69 105 GLU A CA 1
ATOM 841 C C . GLU A 1 105 ? 3.019 11.857 14.444 1.00 77.69 105 GLU A C 1
ATOM 843 O O . GLU A 1 105 ? 3.434 11.048 15.275 1.00 77.69 105 GLU A O 1
ATOM 848 N N . ASP A 1 106 ? 1.709 12.097 14.291 1.00 80.44 106 ASP A N 1
ATOM 849 C CA . ASP A 1 106 ? 0.688 11.532 15.187 1.00 80.44 106 ASP A CA 1
ATOM 850 C C . ASP A 1 106 ? 0.476 10.025 14.964 1.00 80.44 106 ASP A C 1
ATOM 852 O O . ASP A 1 106 ? 0.012 9.321 15.868 1.00 80.44 106 ASP A O 1
ATOM 856 N N . LEU A 1 107 ? 0.763 9.529 13.755 1.00 89.06 107 LEU A N 1
ATOM 857 C CA . LEU A 1 107 ? 0.427 8.169 13.318 1.00 89.06 107 LEU A CA 1
ATOM 858 C C . LEU A 1 107 ? 1.638 7.326 12.895 1.00 89.06 107 LEU A C 1
ATOM 860 O O . LEU A 1 107 ? 1.522 6.102 12.848 1.00 89.06 107 LEU A O 1
ATOM 864 N N . SER A 1 108 ? 2.808 7.932 12.685 1.00 89.25 108 SER A N 1
ATOM 865 C CA . SER A 1 108 ? 4.060 7.240 12.330 1.00 89.25 108 SER A CA 1
ATOM 866 C C . SER A 1 108 ? 4.499 6.202 13.367 1.00 89.25 108 SER A C 1
ATOM 868 O O . SER A 1 108 ? 5.142 5.215 13.021 1.00 89.25 108 SER A O 1
ATOM 870 N N . GLN A 1 109 ? 4.109 6.375 14.633 1.00 92.88 109 GLN A N 1
ATOM 871 C CA . GLN A 1 109 ? 4.413 5.443 15.726 1.00 92.88 109 GLN A CA 1
ATOM 872 C C . GLN A 1 109 ? 3.442 4.251 15.809 1.00 92.88 109 GLN A C 1
ATOM 874 O O . GLN A 1 109 ? 3.585 3.396 16.687 1.00 92.88 109 GLN A O 1
ATOM 879 N N . PHE A 1 110 ? 2.427 4.192 14.940 1.00 94.81 110 PHE A N 1
ATOM 880 C CA . PHE A 1 110 ? 1.452 3.106 14.932 1.00 94.81 110 PHE A CA 1
ATOM 881 C C . PHE A 1 110 ? 2.108 1.758 14.595 1.00 94.81 110 PHE A C 1
ATOM 883 O O . PHE A 1 110 ? 2.831 1.619 13.613 1.00 94.81 110 PHE A O 1
ATOM 890 N N . THR A 1 111 ? 1.820 0.744 15.410 1.00 96.38 111 THR A N 1
ATOM 891 C CA . THR A 1 111 ? 2.365 -0.623 15.290 1.00 96.38 111 THR A CA 1
ATOM 892 C C . THR A 1 111 ? 1.299 -1.711 15.446 1.00 96.38 111 THR A C 1
ATOM 894 O O . THR A 1 111 ? 1.629 -2.895 15.428 1.00 96.38 111 THR A O 1
ATOM 897 N N . GLY A 1 112 ? 0.032 -1.316 15.606 1.00 94.31 112 GLY A N 1
ATOM 898 C CA . GLY A 1 112 ? -1.087 -2.222 15.853 1.00 94.31 112 GLY A CA 1
ATOM 899 C C . GLY A 1 112 ? -1.548 -3.015 14.629 1.00 94.31 112 GLY A C 1
ATOM 900 O O . GLY A 1 112 ? -0.971 -2.934 13.546 1.00 94.31 112 GLY A O 1
ATOM 901 N N . ASP A 1 113 ? -2.614 -3.798 14.802 1.00 97.25 113 ASP A N 1
ATOM 902 C CA . ASP A 1 113 ? -3.113 -4.717 13.773 1.00 97.25 113 ASP A CA 1
ATOM 903 C C . ASP A 1 113 ? -4.111 -4.044 12.808 1.00 97.25 113 ASP A C 1
ATOM 905 O O . ASP A 1 113 ? -5.082 -3.410 13.227 1.00 97.25 113 ASP A O 1
ATOM 909 N N . ILE A 1 114 ? -3.852 -4.212 11.509 1.00 98.25 114 ILE A N 1
ATOM 910 C CA . ILE A 1 114 ? -4.669 -3.781 10.357 1.00 98.25 114 ILE A CA 1
ATOM 911 C C . ILE A 1 114 ? -4.775 -4.893 9.292 1.00 98.25 114 ILE A C 1
ATOM 913 O O . ILE A 1 114 ? -5.131 -4.655 8.135 1.00 98.25 114 ILE A O 1
ATOM 917 N N . SER A 1 115 ? -4.429 -6.129 9.656 1.00 97.62 115 SER A N 1
ATOM 918 C CA . SER A 1 115 ? -4.327 -7.268 8.737 1.00 97.62 115 SER A CA 1
ATOM 919 C C . SER A 1 115 ? -5.660 -7.673 8.099 1.00 97.62 115 SER A C 1
ATOM 921 O O . SER A 1 115 ? -5.660 -8.346 7.068 1.00 97.62 115 SER A O 1
ATOM 923 N N . GLN A 1 116 ? -6.792 -7.274 8.693 1.00 97.19 116 GLN A N 1
ATOM 924 C CA . GLN A 1 116 ? -8.146 -7.579 8.213 1.00 97.19 116 GLN A CA 1
ATOM 925 C C . GLN A 1 116 ? -8.783 -6.434 7.417 1.00 97.19 116 GLN A C 1
ATOM 927 O O . GLN A 1 116 ? -9.956 -6.521 7.054 1.00 97.19 116 GLN A O 1
ATOM 932 N N . TRP A 1 117 ? -8.048 -5.356 7.143 1.00 98.25 117 TRP A N 1
ATOM 933 C CA . TRP A 1 117 ? -8.551 -4.279 6.299 1.00 98.25 117 TRP A CA 1
ATOM 934 C C . TRP A 1 117 ? -8.812 -4.758 4.866 1.00 98.25 117 TRP A C 1
ATOM 936 O O . TRP A 1 117 ? -7.915 -5.250 4.180 1.00 98.25 117 TRP A O 1
ATOM 946 N N . ASP A 1 118 ? -10.046 -4.564 4.398 1.00 98.00 118 ASP A N 1
ATOM 947 C CA . ASP A 1 118 ? -10.412 -4.757 2.995 1.00 98.00 118 ASP A CA 1
ATOM 948 C C . ASP A 1 118 ? -10.002 -3.531 2.172 1.00 98.00 118 ASP A C 1
ATOM 950 O O . ASP A 1 118 ? -10.735 -2.546 2.065 1.00 98.00 118 ASP A O 1
ATOM 954 N N . VAL A 1 119 ? -8.804 -3.600 1.593 1.00 98.56 119 VAL A N 1
ATOM 955 C CA . VAL A 1 119 ? -8.231 -2.548 0.742 1.00 98.56 119 VAL A CA 1
ATOM 956 C C . VAL A 1 119 ? -8.504 -2.757 -0.753 1.00 98.56 119 VAL A C 1
ATOM 958 O O . VAL A 1 119 ? -7.950 -2.040 -1.582 1.00 98.56 119 VAL A O 1
ATOM 961 N N . SER A 1 120 ? -9.390 -3.690 -1.124 1.00 98.50 120 SER A N 1
ATOM 962 C CA . SER A 1 120 ? -9.632 -4.085 -2.524 1.00 98.50 120 SER A CA 1
ATOM 963 C C . SER A 1 120 ? -10.232 -2.982 -3.410 1.00 98.50 120 SER A C 1
ATOM 965 O O . SER A 1 120 ? -10.322 -3.143 -4.629 1.00 98.50 120 SER A O 1
ATOM 967 N N . ASN A 1 121 ? -10.666 -1.860 -2.826 1.00 98.00 121 ASN A N 1
ATOM 968 C CA . ASN A 1 121 ? -11.150 -0.669 -3.536 1.00 98.00 121 ASN A CA 1
ATOM 969 C C . ASN A 1 121 ? -10.159 0.504 -3.524 1.00 98.00 121 ASN A C 1
ATOM 971 O O . ASN A 1 121 ? -10.430 1.529 -4.150 1.00 98.00 121 ASN A O 1
ATOM 975 N N . VAL A 1 122 ? -9.018 0.363 -2.848 1.00 98.75 122 VAL A N 1
ATOM 976 C CA . VAL A 1 122 ? -8.011 1.417 -2.749 1.00 98.75 122 VAL A CA 1
ATOM 977 C C . VAL A 1 122 ? -7.249 1.528 -4.066 1.00 98.75 122 VAL A C 1
ATOM 979 O O . VAL A 1 122 ? -6.719 0.548 -4.584 1.00 98.75 122 VAL A O 1
ATOM 982 N N . THR A 1 123 ? -7.177 2.745 -4.599 1.00 98.75 123 THR A N 1
ATOM 983 C CA . THR A 1 123 ? -6.419 3.084 -5.808 1.00 98.75 123 THR A CA 1
ATOM 984 C C . THR A 1 123 ? -5.162 3.893 -5.492 1.00 98.75 123 THR A C 1
ATOM 986 O O . THR A 1 123 ? -4.224 3.890 -6.285 1.00 98.75 123 THR A O 1
ATOM 989 N N . ASN A 1 124 ? -5.112 4.577 -4.343 1.00 98.75 124 ASN A N 1
ATOM 990 C CA . ASN A 1 124 ? -3.957 5.366 -3.916 1.00 98.75 124 ASN A CA 1
ATOM 991 C C . ASN A 1 124 ? -3.476 4.957 -2.515 1.00 98.75 124 ASN A C 1
ATOM 993 O O . ASN A 1 124 ? -4.217 5.091 -1.541 1.00 98.75 124 ASN A O 1
ATOM 997 N N . MET A 1 125 ? -2.230 4.489 -2.428 1.00 98.69 125 MET A N 1
ATOM 998 C CA . MET A 1 125 ? -1.522 4.143 -1.189 1.00 98.69 125 MET A CA 1
ATOM 999 C C . MET A 1 125 ? -0.216 4.937 -1.032 1.00 98.69 125 MET A C 1
ATOM 1001 O O . MET A 1 125 ? 0.664 4.538 -0.266 1.00 98.69 125 MET A O 1
ATOM 1005 N N . SER A 1 126 ? -0.054 6.047 -1.763 1.00 98.62 126 SER A N 1
ATOM 1006 C CA . SER A 1 126 ? 1.180 6.830 -1.715 1.00 98.62 126 SER A CA 1
ATOM 1007 C C . SER A 1 126 ? 1.491 7.272 -0.287 1.00 98.62 126 SER A C 1
ATOM 1009 O O . SER A 1 126 ? 0.621 7.809 0.398 1.00 98.62 126 SER A O 1
ATOM 1011 N N . ARG A 1 127 ? 2.735 7.069 0.148 1.00 98.31 127 ARG A N 1
ATOM 1012 C CA . ARG A 1 127 ? 3.248 7.479 1.462 1.00 98.31 127 ARG A CA 1
ATOM 1013 C C . ARG A 1 127 ? 2.510 6.890 2.670 1.00 98.31 127 ARG A C 1
ATOM 1015 O O . ARG A 1 127 ? 2.751 7.349 3.773 1.00 98.31 127 ARG A O 1
ATOM 1022 N N . ILE A 1 128 ? 1.637 5.885 2.526 1.00 98.06 128 ILE A N 1
ATOM 1023 C CA . ILE A 1 128 ? 0.823 5.393 3.657 1.00 98.06 128 ILE A CA 1
ATOM 1024 C C . ILE A 1 128 ? 1.665 4.970 4.877 1.00 98.06 128 ILE A C 1
ATOM 1026 O O . ILE A 1 128 ? 1.224 5.225 5.990 1.00 98.06 128 ILE A O 1
ATOM 1030 N N . PHE A 1 129 ? 2.866 4.405 4.682 1.00 98.31 129 PHE A N 1
ATOM 1031 C CA . PHE A 1 129 ? 3.820 4.038 5.742 1.00 98.31 129 PHE A CA 1
ATOM 1032 C C . PHE A 1 129 ? 5.178 4.741 5.596 1.00 98.31 129 PHE A C 1
ATOM 1034 O O . PHE A 1 129 ? 6.196 4.228 6.067 1.00 98.31 129 PHE A O 1
ATOM 1041 N N . GLN A 1 130 ? 5.218 5.905 4.942 1.00 97.62 130 GLN A N 1
ATOM 1042 C CA . GLN A 1 130 ? 6.442 6.703 4.895 1.00 97.62 130 GLN A CA 1
ATOM 1043 C C . GLN A 1 130 ? 6.854 7.084 6.325 1.00 97.62 130 GLN A C 1
ATOM 1045 O O . GLN A 1 130 ? 6.003 7.498 7.103 1.00 97.62 130 GLN A O 1
ATOM 1050 N N . ASP A 1 131 ? 8.135 6.932 6.672 1.00 96.62 131 ASP A N 1
ATOM 1051 C CA . ASP A 1 131 ? 8.676 7.264 8.003 1.00 96.62 131 ASP A CA 1
ATOM 1052 C C . ASP A 1 131 ? 7.980 6.516 9.172 1.00 96.62 131 ASP A C 1
ATOM 1054 O O . ASP A 1 131 ? 8.092 6.896 10.339 1.00 96.62 131 ASP A O 1
ATOM 1058 N N . SER A 1 132 ? 7.252 5.430 8.878 1.00 95.38 132 SER A N 1
ATOM 1059 C CA . SER A 1 132 ? 6.449 4.693 9.857 1.00 95.38 132 SER A CA 1
ATOM 1060 C C . SER A 1 132 ? 7.231 3.570 10.546 1.00 95.38 132 SER A C 1
ATOM 1062 O O . SER A 1 132 ? 7.992 2.828 9.915 1.00 95.38 132 SER A O 1
ATOM 1064 N N . GLN A 1 133 ? 6.957 3.390 11.841 1.00 95.81 133 GLN A N 1
ATOM 1065 C CA . GLN A 1 133 ? 7.393 2.264 12.676 1.00 95.81 133 GLN A CA 1
ATOM 1066 C C . GLN A 1 133 ? 6.582 0.980 12.422 1.00 95.81 133 GLN A C 1
ATOM 1068 O O . GLN A 1 133 ? 6.867 -0.069 13.008 1.00 95.81 133 GLN A O 1
ATOM 1073 N N . PHE A 1 134 ? 5.548 1.044 11.578 1.00 97.44 134 PHE A N 1
ATOM 1074 C CA . PHE A 1 134 ? 4.685 -0.092 11.290 1.00 97.44 134 PHE A CA 1
ATOM 1075 C C . PHE A 1 134 ? 5.464 -1.258 10.663 1.00 97.44 134 P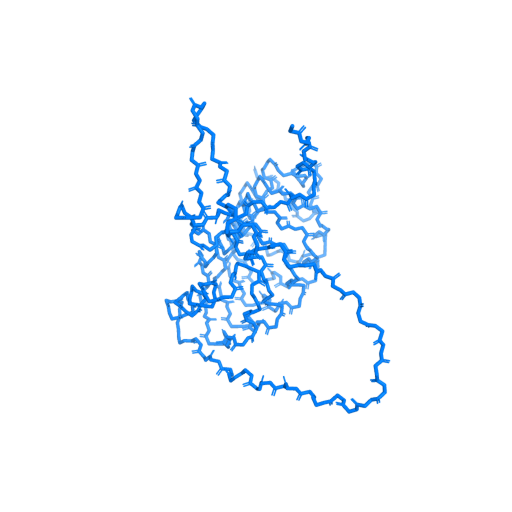HE A C 1
ATOM 1077 O O . PHE A 1 134 ? 6.145 -1.116 9.649 1.00 97.44 134 PHE A O 1
ATOM 1084 N N . ASN A 1 135 ? 5.303 -2.447 11.243 1.00 97.19 135 ASN A N 1
ATOM 1085 C CA . ASN A 1 135 ? 5.880 -3.698 10.744 1.00 97.19 135 ASN A CA 1
ATOM 1086 C C . ASN A 1 135 ? 4.907 -4.885 10.923 1.00 97.19 135 ASN A C 1
ATOM 1088 O O . ASN A 1 135 ? 5.318 -6.017 11.181 1.00 97.19 135 ASN A O 1
ATOM 1092 N N . GLY A 1 136 ? 3.600 -4.606 10.875 1.00 96.06 136 GLY A N 1
ATOM 1093 C CA . GLY A 1 136 ? 2.542 -5.610 11.006 1.00 96.06 136 GLY A CA 1
ATOM 1094 C C . GLY A 1 136 ? 2.310 -6.419 9.724 1.00 96.06 136 GLY A C 1
ATOM 1095 O O . GLY A 1 136 ? 2.855 -6.116 8.663 1.00 96.06 136 GLY A O 1
ATOM 1096 N N . ASP A 1 137 ? 1.480 -7.463 9.811 1.00 97.88 137 ASP A N 1
ATOM 1097 C CA . ASP A 1 137 ? 1.147 -8.312 8.660 1.00 97.88 137 ASP A CA 1
ATOM 1098 C C . ASP A 1 137 ? 0.125 -7.637 7.730 1.00 97.88 137 ASP A C 1
ATOM 1100 O O . ASP A 1 137 ? -1.019 -7.393 8.106 1.00 97.88 137 ASP A O 1
ATOM 1104 N N . ILE A 1 138 ? 0.543 -7.396 6.488 1.00 98.56 138 ILE A N 1
ATOM 1105 C CA . ILE A 1 138 ? -0.287 -6.901 5.376 1.00 98.56 138 ILE A CA 1
ATOM 1106 C C . ILE A 1 138 ? -0.204 -7.828 4.152 1.00 98.56 138 ILE A C 1
ATOM 1108 O O . ILE A 1 138 ? -0.577 -7.467 3.035 1.00 98.56 138 ILE A O 1
ATOM 1112 N N . SER A 1 139 ? 0.269 -9.063 4.343 1.00 98.31 139 SER A N 1
ATOM 1113 C CA . SER A 1 139 ? 0.476 -10.046 3.269 1.00 98.31 139 SER A CA 1
ATOM 1114 C C . SER A 1 139 ? -0.816 -10.457 2.554 1.00 98.31 139 SER A C 1
ATOM 1116 O O . SER A 1 139 ? -0.774 -10.953 1.426 1.00 98.31 139 SER A O 1
ATOM 1118 N N . ARG A 1 140 ? -1.969 -10.258 3.210 1.00 98.06 140 ARG A N 1
ATOM 1119 C CA . ARG A 1 140 ? -3.309 -10.613 2.712 1.00 98.06 140 ARG A CA 1
ATOM 1120 C C . ARG A 1 140 ? -4.040 -9.477 2.007 1.00 98.06 140 ARG A C 1
ATOM 1122 O O . ARG A 1 140 ? -5.131 -9.708 1.496 1.00 98.06 140 ARG A O 1
ATOM 1129 N N . TRP A 1 141 ? -3.475 -8.276 1.993 1.00 98.69 141 TRP A N 1
ATOM 1130 C CA . TRP A 1 141 ? -4.092 -7.139 1.327 1.00 98.69 141 TRP A CA 1
ATOM 1131 C C . TRP A 1 141 ? -4.214 -7.377 -0.180 1.00 98.69 141 TRP A C 1
ATOM 1133 O O . TRP A 1 141 ? -3.238 -7.708 -0.857 1.00 98.69 141 TRP A O 1
ATOM 1143 N N . ASP A 1 142 ? -5.423 -7.186 -0.708 1.00 98.62 142 ASP A N 1
ATOM 1144 C CA . ASP A 1 142 ? -5.665 -7.172 -2.147 1.00 98.62 142 ASP A CA 1
ATOM 1145 C C . ASP A 1 142 ? -5.357 -5.781 -2.708 1.00 98.62 142 ASP A C 1
ATOM 1147 O O . ASP A 1 142 ? -6.200 -4.887 -2.715 1.00 98.62 142 ASP A O 1
ATOM 1151 N N . VAL A 1 143 ? -4.125 -5.607 -3.185 1.00 98.69 143 VAL A N 1
ATOM 1152 C CA . VAL A 1 143 ? -3.652 -4.358 -3.801 1.00 98.69 143 VAL A CA 1
ATOM 1153 C C . VAL A 1 143 ? -3.872 -4.313 -5.318 1.00 98.69 143 VAL A C 1
ATOM 1155 O O . VAL A 1 143 ? -3.330 -3.442 -5.993 1.00 98.69 143 VAL A O 1
ATOM 1158 N N . SER A 1 144 ? -4.671 -5.229 -5.883 1.00 98.69 144 SER A N 1
ATOM 1159 C CA . SER A 1 144 ? -4.813 -5.371 -7.339 1.00 98.69 144 SER A CA 1
ATOM 1160 C C . SER A 1 144 ? -5.412 -4.153 -8.043 1.00 98.69 144 SER A C 1
ATOM 1162 O O . SER A 1 144 ? -5.224 -4.015 -9.248 1.00 98.69 144 SER A O 1
ATOM 1164 N N . LYS A 1 145 ? -6.106 -3.254 -7.332 1.00 98.75 145 LYS A N 1
ATOM 1165 C CA . LYS A 1 145 ? -6.631 -1.989 -7.886 1.00 98.75 145 LYS A CA 1
ATOM 1166 C C . LYS A 1 145 ? -5.750 -0.769 -7.613 1.00 98.75 145 LYS A C 1
ATOM 1168 O O . LYS A 1 145 ? -6.095 0.325 -8.056 1.00 98.75 145 LYS A O 1
ATOM 1173 N N . VAL A 1 146 ? -4.639 -0.929 -6.896 1.00 98.81 146 VAL A N 1
ATOM 1174 C CA . VAL A 1 146 ? -3.770 0.196 -6.550 1.00 98.81 146 VAL A CA 1
ATOM 1175 C C . VAL A 1 146 ? -3.038 0.682 -7.800 1.00 98.81 146 VAL A C 1
ATOM 1177 O O . VAL A 1 146 ? -2.440 -0.102 -8.531 1.00 98.81 146 VAL A O 1
ATOM 1180 N N . ILE A 1 147 ? -3.092 1.994 -8.020 1.00 98.75 147 ILE A N 1
ATOM 1181 C CA . ILE A 1 147 ? -2.464 2.708 -9.137 1.00 98.75 147 ILE A CA 1
ATOM 1182 C C . ILE A 1 147 ? -1.203 3.433 -8.652 1.00 98.75 147 ILE A C 1
ATOM 1184 O O . ILE A 1 147 ? -0.205 3.491 -9.366 1.00 98.75 147 ILE A O 1
ATOM 1188 N N . ASN A 1 148 ? -1.223 3.970 -7.429 1.00 98.75 148 ASN A N 1
ATOM 1189 C CA . ASN A 1 148 ? -0.131 4.772 -6.879 1.00 98.75 148 ASN A CA 1
ATOM 1190 C C . ASN A 1 148 ? 0.389 4.186 -5.553 1.00 98.75 148 ASN A C 1
ATOM 1192 O O . ASN A 1 148 ? -0.361 4.085 -4.581 1.00 98.75 148 ASN A O 1
ATOM 1196 N N . MET A 1 149 ? 1.678 3.830 -5.528 1.00 98.75 149 MET A N 1
ATOM 1197 C CA . MET A 1 149 ? 2.435 3.347 -4.362 1.00 98.75 149 MET A CA 1
ATOM 1198 C C . MET A 1 149 ? 3.709 4.178 -4.109 1.00 98.75 149 MET A C 1
ATOM 1200 O O . MET A 1 149 ? 4.660 3.698 -3.489 1.00 98.75 149 MET A O 1
ATOM 1204 N N . VAL A 1 150 ? 3.758 5.422 -4.598 1.00 98.81 150 VAL A N 1
ATOM 1205 C CA . VAL A 1 150 ? 4.911 6.320 -4.420 1.00 98.81 150 VAL A CA 1
ATOM 1206 C C . VAL A 1 150 ? 5.263 6.440 -2.939 1.00 98.81 150 VAL A C 1
ATOM 1208 O O . VAL A 1 150 ? 4.390 6.713 -2.114 1.00 98.81 150 VAL A O 1
ATOM 1211 N N . MET A 1 151 ? 6.539 6.229 -2.607 1.00 98.69 151 MET A N 1
ATOM 1212 C CA . MET A 1 151 ? 7.093 6.349 -1.251 1.00 98.69 151 MET A CA 1
ATOM 1213 C C . MET A 1 151 ? 6.372 5.525 -0.168 1.00 98.69 151 MET A C 1
ATOM 1215 O O . MET A 1 151 ? 6.490 5.841 1.014 1.00 98.69 151 MET A O 1
ATOM 1219 N N . MET A 1 152 ? 5.620 4.477 -0.536 1.00 98.62 152 MET A N 1
ATOM 1220 C CA . MET A 1 152 ? 4.762 3.725 0.394 1.00 98.62 152 MET A CA 1
ATOM 1221 C C . MET A 1 152 ? 5.496 3.253 1.660 1.00 98.62 152 MET A C 1
ATOM 1223 O O . MET A 1 152 ? 4.912 3.326 2.736 1.00 98.62 152 MET A O 1
ATOM 1227 N N . PHE A 1 153 ? 6.757 2.820 1.534 1.00 98.69 153 PHE A N 1
ATOM 1228 C CA . PHE A 1 153 ? 7.622 2.331 2.617 1.00 98.69 153 PHE A CA 1
ATOM 1229 C C . PHE A 1 153 ? 8.962 3.082 2.694 1.00 98.69 153 PHE A C 1
ATOM 1231 O O . PHE A 1 153 ? 9.956 2.542 3.195 1.00 98.69 153 PHE A O 1
ATOM 1238 N N . ARG A 1 154 ? 9.020 4.318 2.186 1.00 98.50 154 ARG A N 1
ATOM 1239 C CA . ARG A 1 154 ? 10.235 5.137 2.257 1.00 98.50 154 ARG A CA 1
ATOM 1240 C C . ARG A 1 154 ? 10.589 5.401 3.720 1.00 98.50 154 ARG A C 1
ATOM 1242 O O .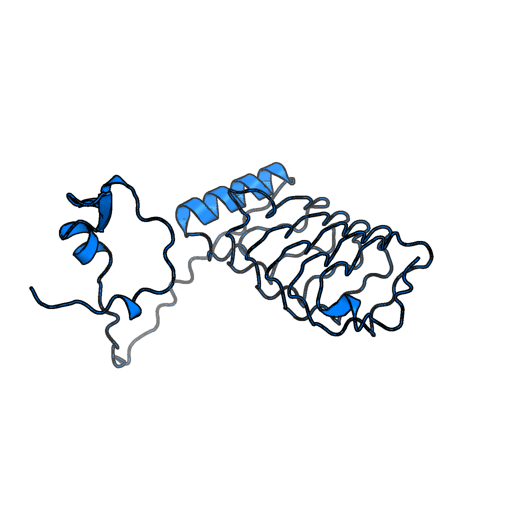 ARG A 1 154 ? 9.729 5.835 4.483 1.00 98.50 154 ARG A O 1
ATOM 1249 N N . ASN A 1 155 ? 11.836 5.125 4.100 1.00 97.81 155 ASN A N 1
ATOM 1250 C CA . ASN A 1 155 ? 12.329 5.227 5.479 1.00 97.81 155 ASN A CA 1
ATOM 1251 C C . ASN A 1 155 ? 11.445 4.485 6.516 1.00 97.81 155 ASN A C 1
ATOM 1253 O O . ASN A 1 155 ? 11.295 4.915 7.656 1.00 97.81 155 ASN A O 1
ATOM 1257 N N . SER A 1 156 ? 10.817 3.375 6.110 1.00 96.62 156 SER A N 1
ATOM 1258 C CA . SER A 1 156 ? 9.958 2.557 6.975 1.00 96.62 156 SER A CA 1
ATOM 1259 C C . SER A 1 156 ? 10.719 1.398 7.626 1.00 96.62 156 SER A C 1
ATOM 1261 O O . SER A 1 156 ? 11.640 0.821 7.032 1.00 96.62 156 SER A O 1
ATOM 1263 N N . ASP A 1 157 ? 10.267 0.994 8.817 1.00 96.31 157 ASP A N 1
ATOM 1264 C CA . ASP A 1 157 ? 10.714 -0.227 9.500 1.00 96.31 157 ASP A CA 1
ATOM 1265 C C . ASP A 1 157 ? 10.089 -1.519 8.947 1.00 96.31 157 ASP A C 1
ATOM 1267 O O . ASP A 1 157 ? 10.469 -2.621 9.361 1.00 96.31 157 ASP A O 1
ATOM 1271 N N . PHE A 1 158 ? 9.158 -1.403 7.997 1.00 98.38 158 PHE A N 1
ATOM 1272 C CA . PHE A 1 158 ? 8.456 -2.536 7.415 1.00 98.38 158 PHE A CA 1
ATOM 1273 C C . PHE A 1 158 ? 9.401 -3.550 6.748 1.00 98.38 158 PHE A C 1
ATOM 1275 O O . PHE A 1 158 ? 10.205 -3.222 5.872 1.00 98.38 158 PHE A O 1
ATOM 1282 N N . ASN A 1 159 ? 9.251 -4.823 7.116 1.00 97.81 159 ASN A N 1
ATOM 1283 C CA . ASN A 1 159 ? 9.979 -5.952 6.533 1.00 97.81 159 ASN A CA 1
ATOM 1284 C C . ASN A 1 159 ? 9.100 -7.216 6.397 1.00 97.81 159 ASN A C 1
ATOM 1286 O O . ASN A 1 159 ? 9.600 -8.342 6.453 1.00 97.81 159 ASN A O 1
ATOM 1290 N N . GLY A 1 160 ? 7.781 -7.038 6.271 1.00 96.94 160 GLY A N 1
ATOM 1291 C CA . GLY A 1 160 ? 6.809 -8.126 6.121 1.00 96.94 160 GLY A CA 1
ATOM 1292 C C . GLY A 1 160 ? 6.789 -8.756 4.721 1.00 96.94 160 GLY A C 1
ATOM 1293 O O . GLY A 1 160 ? 7.336 -8.216 3.762 1.00 96.94 160 GLY A O 1
ATOM 1294 N N . ASP A 1 161 ? 6.140 -9.916 4.574 1.00 97.94 161 ASP A N 1
ATOM 1295 C CA . ASP A 1 161 ? 6.019 -10.591 3.272 1.00 97.94 161 ASP A CA 1
ATOM 1296 C C . ASP A 1 161 ? 4.935 -9.947 2.395 1.00 97.94 161 ASP A C 1
ATOM 1298 O O . ASP A 1 161 ? 3.742 -10.054 2.671 1.00 97.94 161 ASP A O 1
ATOM 1302 N N . ILE A 1 162 ? 5.361 -9.338 1.289 1.00 98.62 162 ILE A N 1
ATOM 1303 C CA . ILE A 1 162 ? 4.499 -8.776 0.235 1.00 98.62 162 ILE A CA 1
ATOM 1304 C C . ILE A 1 162 ? 4.752 -9.442 -1.127 1.00 98.62 162 ILE A C 1
ATOM 1306 O O . ILE A 1 162 ? 4.335 -8.951 -2.176 1.00 98.62 162 ILE A O 1
ATOM 1310 N N . SER A 1 163 ? 5.420 -10.600 -1.146 1.00 98.19 163 SER A N 1
ATOM 1311 C CA . SER A 1 163 ? 5.810 -11.302 -2.380 1.00 98.19 163 SER A CA 1
ATOM 1312 C C . SER A 1 163 ? 4.625 -11.782 -3.230 1.00 98.19 163 SER A C 1
ATOM 1314 O O . SER A 1 163 ? 4.802 -12.103 -4.408 1.00 98.19 163 SER A O 1
ATOM 1316 N N . LYS A 1 164 ? 3.422 -11.841 -2.641 1.00 98.19 164 LYS A N 1
ATOM 1317 C CA . LYS A 1 164 ? 2.171 -12.282 -3.282 1.00 98.19 164 LYS A CA 1
ATOM 1318 C C . LYS A 1 164 ? 1.282 -11.143 -3.780 1.00 98.19 164 LYS A C 1
ATOM 1320 O O . LYS A 1 164 ? 0.247 -11.423 -4.378 1.00 98.19 164 LYS A O 1
ATOM 1325 N N . TRP A 1 165 ? 1.649 -9.890 -3.528 1.00 98.75 165 TRP A N 1
ATOM 1326 C CA . TRP A 1 165 ? 0.866 -8.747 -3.981 1.00 98.75 165 TRP A CA 1
ATOM 1327 C C . TRP A 1 165 ? 0.770 -8.694 -5.507 1.00 98.75 165 TRP A C 1
ATOM 1329 O O . TRP A 1 165 ? 1.756 -8.891 -6.220 1.00 98.75 165 TRP A O 1
ATOM 1339 N N . ASN A 1 166 ? -0.433 -8.411 -6.006 1.00 98.56 166 ASN A N 1
ATOM 1340 C CA . ASN A 1 166 ? -0.657 -8.180 -7.425 1.00 98.56 166 ASN A CA 1
ATOM 1341 C C . ASN A 1 166 ? -0.477 -6.691 -7.749 1.00 98.56 166 ASN A C 1
ATOM 1343 O O . ASN A 1 166 ? -1.384 -5.899 -7.525 1.00 98.56 166 ASN A O 1
ATOM 1347 N N . VAL A 1 167 ? 0.678 -6.331 -8.308 1.00 98.38 167 VAL A N 1
ATOM 1348 C CA . VAL A 1 167 ? 1.034 -4.945 -8.666 1.00 98.38 167 VAL A CA 1
ATOM 1349 C C . VAL A 1 167 ? 0.831 -4.623 -10.154 1.00 98.38 167 VAL A C 1
ATOM 1351 O O . VAL A 1 167 ? 1.366 -3.639 -10.659 1.00 98.38 167 VAL A O 1
ATOM 1354 N N . SER A 1 168 ? 0.057 -5.437 -10.883 1.00 98.25 168 SER A N 1
ATOM 1355 C CA . SER A 1 168 ? -0.071 -5.332 -12.346 1.00 98.25 168 SER A CA 1
ATOM 1356 C C . SER A 1 168 ? -0.819 -4.095 -12.856 1.00 98.25 168 SER A C 1
ATOM 1358 O O . SER A 1 168 ? -0.883 -3.905 -14.066 1.00 98.25 168 SER A O 1
ATOM 1360 N N . ASN A 1 169 ? -1.419 -3.297 -11.970 1.00 98.12 169 ASN A N 1
ATOM 1361 C CA . ASN A 1 169 ? -2.151 -2.071 -12.313 1.00 98.12 169 ASN A CA 1
ATOM 1362 C C . ASN A 1 169 ? -1.466 -0.797 -11.802 1.00 98.12 169 ASN A C 1
ATOM 1364 O O . ASN A 1 169 ? -1.978 0.298 -12.010 1.00 98.12 169 ASN A O 1
ATOM 1368 N N . VAL A 1 170 ? -0.319 -0.929 -11.133 1.00 98.38 170 VAL A N 1
ATOM 1369 C CA . VAL A 1 170 ? 0.386 0.222 -10.576 1.00 98.38 170 VAL A CA 1
ATOM 1370 C C . VAL A 1 170 ? 1.057 1.007 -11.700 1.00 98.38 170 VAL A C 1
ATOM 1372 O O . VAL A 1 170 ? 1.697 0.425 -12.574 1.00 98.38 170 VAL A O 1
ATOM 1375 N N . GLU A 1 171 ? 0.942 2.330 -11.646 1.00 98.06 171 GLU A N 1
ATOM 1376 C CA . GLU A 1 171 ? 1.546 3.275 -12.588 1.00 98.06 171 GLU A CA 1
ATOM 1377 C C . GLU A 1 171 ? 2.744 4.022 -11.976 1.00 98.06 171 GLU A C 1
ATOM 1379 O O . GLU A 1 171 ? 3.659 4.412 -12.704 1.00 98.06 171 GLU A O 1
ATOM 1384 N N . ALA A 1 172 ? 2.792 4.171 -10.645 1.00 98.19 172 ALA A N 1
ATOM 1385 C CA . ALA A 1 172 ? 3.874 4.868 -9.945 1.00 98.19 172 ALA A CA 1
ATOM 1386 C C . ALA A 1 172 ? 4.294 4.173 -8.635 1.00 98.19 172 ALA A C 1
ATOM 1388 O O . ALA A 1 172 ? 3.461 3.897 -7.769 1.00 98.19 172 ALA A O 1
ATOM 1389 N N . MET A 1 173 ? 5.600 3.926 -8.489 1.00 97.69 173 MET A N 1
ATOM 1390 C CA . MET A 1 173 ? 6.274 3.333 -7.320 1.00 97.69 173 MET A CA 1
ATOM 1391 C C . MET A 1 173 ? 7.613 4.032 -7.012 1.00 97.69 173 MET A C 1
ATOM 1393 O O . MET A 1 173 ? 8.518 3.416 -6.439 1.00 97.69 173 MET A O 1
ATOM 1397 N N . SER A 1 174 ? 7.787 5.291 -7.427 1.00 98.19 174 SER A N 1
ATOM 1398 C CA . SER A 1 174 ? 9.024 6.023 -7.150 1.00 98.19 174 SER A CA 1
ATOM 1399 C C . SER A 1 174 ? 9.289 6.091 -5.647 1.00 98.19 174 SER A C 1
ATOM 1401 O O . SER A 1 174 ? 8.366 6.218 -4.836 1.00 98.19 174 SER A O 1
ATOM 1403 N N . GLU A 1 175 ? 10.557 5.898 -5.283 1.00 98.44 175 GLU A N 1
ATOM 1404 C CA . GLU A 1 175 ? 11.054 5.883 -3.904 1.00 98.44 175 GLU A CA 1
ATOM 1405 C C . GLU A 1 175 ? 10.321 4.915 -2.948 1.00 98.44 175 GLU A C 1
ATOM 1407 O O . GLU A 1 175 ? 10.435 5.051 -1.733 1.00 98.44 175 GLU A O 1
ATOM 1412 N N . MET A 1 176 ? 9.567 3.922 -3.450 1.00 98.50 176 MET A N 1
ATOM 1413 C CA . MET A 1 176 ? 8.699 3.070 -2.617 1.00 98.50 176 MET A CA 1
ATOM 1414 C C . MET A 1 176 ? 9.430 2.419 -1.435 1.00 98.50 176 MET A C 1
ATOM 1416 O O . MET A 1 176 ? 8.843 2.316 -0.363 1.00 98.50 176 MET A O 1
ATOM 1420 N N . PHE A 1 177 ? 10.687 2.010 -1.618 1.00 98.56 177 PHE A N 1
ATOM 1421 C CA . PHE A 1 177 ? 11.544 1.414 -0.590 1.00 98.56 177 PHE A CA 1
ATOM 1422 C C . PHE A 1 177 ? 12.834 2.218 -0.365 1.00 98.56 177 PHE A C 1
ATOM 1424 O O . PHE A 1 177 ? 13.809 1.666 0.146 1.00 98.56 177 PHE A O 1
ATOM 1431 N N . ALA A 1 178 ? 12.874 3.502 -0.734 1.00 98.50 178 ALA A N 1
ATOM 1432 C CA . ALA A 1 178 ? 14.059 4.327 -0.513 1.00 98.50 178 ALA A CA 1
ATOM 1433 C C . ALA A 1 178 ? 14.380 4.430 0.991 1.00 98.50 178 ALA A C 1
ATOM 1435 O O . ALA A 1 178 ? 13.477 4.600 1.817 1.00 98.50 178 ALA A O 1
ATOM 1436 N N . SER A 1 179 ? 15.651 4.250 1.355 1.00 98.25 179 SER A N 1
ATOM 1437 C CA . SER A 1 179 ? 16.169 4.201 2.734 1.00 98.25 179 SER A CA 1
ATOM 1438 C C . SER A 1 179 ? 15.427 3.209 3.661 1.00 98.25 179 SER A C 1
ATOM 1440 O O . SER A 1 179 ? 15.453 3.337 4.883 1.00 98.25 179 SER A O 1
ATOM 1442 N N . SER A 1 180 ? 14.739 2.209 3.097 1.00 97.31 180 SER A N 1
ATOM 1443 C CA . SER A 1 180 ? 13.986 1.186 3.836 1.00 97.31 180 SER A CA 1
ATOM 1444 C C . SER A 1 180 ? 14.885 0.055 4.351 1.00 97.31 180 SER A C 1
ATOM 1446 O O . SER A 1 180 ? 15.906 -0.275 3.746 1.00 97.31 180 SER A O 1
ATOM 1448 N N . LYS A 1 181 ? 14.459 -0.628 5.424 1.00 95.06 181 LYS A N 1
ATOM 1449 C CA . LYS A 1 181 ? 15.078 -1.880 5.917 1.00 95.06 181 LYS A CA 1
ATOM 1450 C C . LYS A 1 181 ? 14.589 -3.143 5.194 1.00 95.06 181 LYS A C 1
ATOM 1452 O O . LYS A 1 181 ? 15.060 -4.243 5.510 1.00 95.06 181 LYS A O 1
ATOM 1457 N N . PHE A 1 182 ? 13.649 -2.996 4.259 1.00 98.12 182 PHE A N 1
ATOM 1458 C CA . PHE A 1 182 ? 12.998 -4.095 3.557 1.00 98.12 182 PHE A CA 1
ATOM 1459 C C . PHE A 1 182 ? 14.013 -4.986 2.827 1.00 98.12 182 PHE A C 1
ATOM 1461 O O . PHE A 1 182 ? 14.943 -4.504 2.185 1.00 98.12 182 PHE A O 1
ATOM 1468 N N . GLN A 1 183 ? 13.841 -6.305 2.935 1.00 96.88 183 GLN A N 1
ATOM 1469 C CA . GLN A 1 183 ? 14.706 -7.326 2.320 1.00 96.88 183 GLN A CA 1
ATOM 1470 C C . GLN A 1 183 ? 13.899 -8.458 1.661 1.00 96.88 183 GLN A C 1
ATOM 1472 O O . GLN A 1 183 ? 14.446 -9.512 1.325 1.00 96.88 183 GLN A O 1
ATOM 1477 N N . GLY A 1 184 ? 12.586 -8.269 1.502 1.00 95.38 184 GLY A N 1
ATOM 1478 C CA . GLY A 1 184 ? 11.695 -9.277 0.943 1.00 95.38 184 GLY A CA 1
ATOM 1479 C C . GLY A 1 184 ? 11.981 -9.576 -0.530 1.00 95.38 184 GLY A C 1
ATOM 1480 O O . GLY A 1 184 ? 12.462 -8.740 -1.294 1.00 95.38 184 GLY A O 1
ATOM 1481 N N . ASN A 1 185 ? 11.665 -10.803 -0.947 1.00 97.00 185 ASN A N 1
ATOM 1482 C CA . ASN A 1 185 ? 11.833 -11.226 -2.333 1.00 97.00 185 ASN A CA 1
ATOM 1483 C C . ASN A 1 185 ? 10.654 -10.756 -3.200 1.00 97.00 185 ASN A C 1
ATOM 1485 O O . ASN A 1 185 ? 9.543 -11.272 -3.064 1.00 97.00 185 ASN A O 1
ATOM 1489 N N . LEU A 1 186 ? 10.924 -9.843 -4.134 1.00 98.06 186 LEU A N 1
ATOM 1490 C CA . LEU A 1 186 ? 9.932 -9.296 -5.065 1.00 98.06 186 LEU A CA 1
ATOM 1491 C C . LEU A 1 186 ? 10.043 -9.867 -6.490 1.00 98.06 186 LEU A C 1
ATOM 1493 O O . LEU A 1 186 ? 9.373 -9.376 -7.393 1.00 98.06 186 LEU A O 1
ATOM 1497 N N . ASP A 1 187 ? 10.852 -10.907 -6.735 1.00 97.44 187 ASP A N 1
ATOM 1498 C CA . ASP A 1 187 ? 11.081 -11.457 -8.088 1.00 97.44 187 ASP A CA 1
ATOM 1499 C C . ASP A 1 187 ? 9.798 -11.929 -8.796 1.00 97.44 187 ASP A C 1
ATOM 1501 O O . ASP A 1 187 ? 9.778 -12.053 -10.020 1.00 97.44 187 ASP A O 1
ATOM 1505 N N . LYS A 1 188 ? 8.739 -12.226 -8.033 1.00 97.12 188 LYS A N 1
ATOM 1506 C CA . LYS A 1 188 ? 7.447 -12.701 -8.550 1.00 97.12 188 LYS A CA 1
ATOM 1507 C C . LYS A 1 188 ? 6.489 -11.579 -8.948 1.00 97.12 188 LYS A C 1
ATOM 1509 O O . LYS A 1 188 ? 5.440 -11.875 -9.515 1.00 97.12 188 LYS A O 1
ATOM 1514 N N . TRP A 1 189 ? 6.810 -10.326 -8.640 1.00 98.25 189 TRP A N 1
ATOM 1515 C CA . TRP A 1 189 ? 5.958 -9.203 -9.010 1.00 98.25 189 TRP A CA 1
ATOM 1516 C C . TRP A 1 189 ? 5.915 -9.028 -10.527 1.00 98.25 189 TRP A C 1
ATOM 1518 O O . TRP A 1 189 ? 6.944 -9.006 -11.202 1.00 98.25 189 TRP A O 1
ATOM 1528 N N . ASN A 1 190 ? 4.702 -8.885 -11.056 1.00 97.19 190 ASN A N 1
ATOM 1529 C CA . ASN A 1 190 ? 4.469 -8.540 -12.450 1.00 97.19 190 ASN A CA 1
ATOM 1530 C C . ASN A 1 190 ? 4.287 -7.024 -12.567 1.00 97.19 190 ASN A C 1
ATOM 1532 O O . ASN A 1 190 ? 3.169 -6.524 -12.453 1.00 97.19 190 ASN A O 1
ATOM 1536 N N . VAL A 1 191 ? 5.394 -6.303 -12.744 1.00 97.06 191 VAL A N 1
ATOM 1537 C CA . VAL A 1 191 ? 5.392 -4.838 -12.832 1.00 97.06 191 VAL A CA 1
ATOM 1538 C C . VAL A 1 191 ? 5.104 -4.390 -14.273 1.00 97.06 191 VAL A C 1
ATOM 1540 O O . VAL A 1 191 ? 5.785 -4.858 -15.195 1.00 97.06 191 VAL A O 1
ATOM 1543 N N . PRO A 1 192 ? 4.124 -3.493 -14.503 1.00 95.50 192 PRO A N 1
ATOM 1544 C CA . PRO A 1 192 ? 3.821 -2.989 -15.839 1.00 95.50 192 PRO A CA 1
ATOM 1545 C C . PRO A 1 192 ? 5.006 -2.292 -16.518 1.00 95.50 192 PRO A C 1
ATOM 1547 O O . PRO A 1 192 ? 5.942 -1.793 -15.892 1.00 95.50 192 PRO A O 1
ATOM 1550 N N . LYS A 1 193 ? 4.966 -2.224 -17.850 1.00 93.12 193 LYS A N 1
ATOM 1551 C CA . LYS A 1 193 ? 5.929 -1.410 -18.602 1.00 93.12 193 LYS A CA 1
ATOM 1552 C C . LYS A 1 193 ? 5.595 0.067 -18.418 1.00 93.12 193 LYS A C 1
ATOM 1554 O O . LYS A 1 193 ? 4.437 0.444 -18.525 1.00 93.12 193 LYS A O 1
ATOM 1559 N N . GLY A 1 194 ? 6.618 0.900 -18.243 1.00 92.62 194 GLY A N 1
ATOM 1560 C CA . GLY A 1 194 ? 6.448 2.354 -18.167 1.00 92.62 194 GLY A CA 1
ATOM 1561 C C . GLY A 1 194 ? 6.140 2.896 -16.772 1.00 92.62 194 GLY A C 1
ATOM 1562 O O . GLY A 1 194 ? 6.054 4.110 -16.638 1.00 92.62 194 GLY A O 1
ATOM 1563 N N . VAL A 1 195 ? 6.057 2.033 -15.755 1.00 96.06 195 VAL A N 1
ATOM 1564 C CA . VAL A 1 195 ? 5.929 2.448 -14.350 1.00 96.06 195 VAL A CA 1
ATOM 1565 C C . VAL A 1 195 ? 7.090 3.355 -13.963 1.00 96.06 195 VAL A C 1
ATOM 1567 O O . VAL A 1 195 ? 8.252 3.069 -14.288 1.00 96.06 195 VAL A O 1
ATOM 1570 N N . ASP A 1 196 ? 6.774 4.443 -13.267 1.00 95.88 196 ASP A N 1
ATOM 1571 C CA . ASP A 1 196 ? 7.788 5.256 -12.609 1.00 95.88 196 ASP A CA 1
ATOM 1572 C C . ASP A 1 196 ? 8.320 4.511 -11.381 1.00 95.88 196 ASP A C 1
ATOM 1574 O O . ASP A 1 196 ? 7.598 4.280 -10.415 1.00 95.88 196 ASP A O 1
ATOM 1578 N N . MET A 1 197 ? 9.584 4.106 -11.448 1.00 96.69 197 MET A N 1
ATOM 1579 C CA . MET A 1 197 ? 10.307 3.405 -10.383 1.00 96.69 197 MET A CA 1
ATOM 1580 C C . MET A 1 197 ? 11.596 4.156 -10.033 1.00 96.69 197 MET A C 1
ATOM 1582 O O . MET A 1 197 ? 12.578 3.539 -9.618 1.00 96.69 197 MET A O 1
ATOM 1586 N N . SER A 1 198 ? 11.612 5.473 -10.272 1.00 96.38 198 SER A N 1
ATOM 1587 C CA . SER A 1 198 ? 12.748 6.338 -9.946 1.00 96.38 198 SER A CA 1
ATOM 1588 C C . SER A 1 198 ? 13.094 6.180 -8.469 1.00 96.38 198 SER A C 1
ATOM 1590 O O . SER A 1 198 ? 12.203 6.196 -7.619 1.00 96.38 198 SER A O 1
ATOM 1592 N N . ASP A 1 199 ? 14.368 5.908 -8.195 1.00 96.88 199 ASP A N 1
ATOM 1593 C CA . ASP A 1 199 ? 14.937 5.777 -6.850 1.00 96.88 199 ASP A CA 1
ATOM 1594 C C . ASP A 1 199 ? 14.210 4.785 -5.922 1.00 96.88 199 ASP A C 1
ATOM 1596 O O . ASP A 1 199 ? 14.343 4.827 -4.704 1.00 96.88 199 ASP A O 1
ATOM 1600 N N . MET A 1 200 ? 13.482 3.812 -6.493 1.00 97.69 200 MET A N 1
ATOM 1601 C CA . MET A 1 200 ? 12.636 2.865 -5.749 1.00 97.69 200 MET A CA 1
ATOM 1602 C C . MET A 1 200 ? 13.373 2.145 -4.613 1.00 97.69 200 MET A C 1
ATOM 1604 O O . MET A 1 200 ? 12.762 1.843 -3.591 1.00 97.69 200 MET A O 1
ATOM 1608 N N . PHE A 1 201 ? 14.661 1.856 -4.801 1.00 97.94 201 PHE A N 1
ATOM 1609 C CA . PHE A 1 201 ? 15.496 1.116 -3.856 1.00 97.94 201 PHE A CA 1
ATOM 1610 C C . PHE A 1 201 ? 16.707 1.915 -3.362 1.00 97.94 201 PHE A C 1
ATOM 1612 O O . PHE A 1 201 ? 17.598 1.299 -2.781 1.00 97.94 201 PHE A O 1
ATOM 1619 N N . GLU A 1 202 ? 16.780 3.225 -3.608 1.00 97.62 202 GLU A N 1
ATOM 1620 C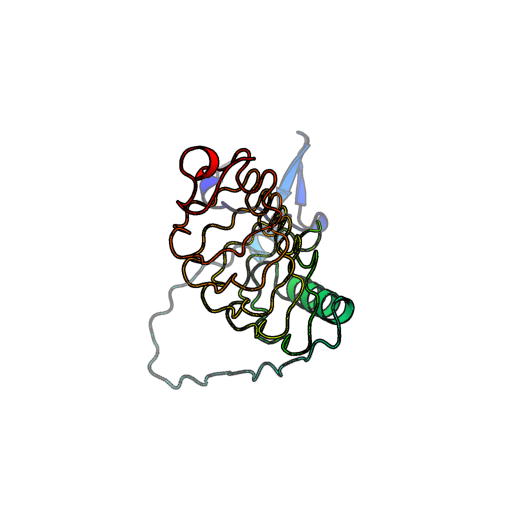 CA . GLU A 1 202 ? 17.914 4.062 -3.186 1.00 97.62 202 GLU A CA 1
ATOM 1621 C C . GLU A 1 202 ? 18.204 3.886 -1.687 1.00 97.62 202 GLU A C 1
ATOM 1623 O O . GLU A 1 202 ? 17.282 3.856 -0.877 1.00 97.62 202 GLU A O 1
ATOM 1628 N N . GLU A 1 203 ? 19.472 3.680 -1.316 1.00 97.25 203 GLU A N 1
ATOM 1629 C CA . GLU A 1 203 ? 19.922 3.477 0.071 1.00 97.25 203 GLU A CA 1
ATOM 1630 C C . GLU A 1 203 ? 19.294 2.272 0.806 1.00 97.25 203 GLU A C 1
ATOM 1632 O O . GLU A 1 203 ? 19.484 2.098 2.012 1.00 97.25 203 GLU A O 1
ATOM 1637 N N . SER A 1 204 ? 18.587 1.389 0.098 1.00 97.06 204 SER A N 1
ATOM 1638 C CA . SER A 1 204 ? 17.991 0.177 0.667 1.00 97.06 204 SER A CA 1
ATOM 1639 C C . SER A 1 204 ? 18.875 -1.061 0.447 1.00 97.06 204 SER A C 1
ATOM 1641 O O . SER A 1 204 ? 19.713 -1.098 -0.464 1.00 97.06 204 SER A O 1
ATOM 1643 N N . PRO A 1 205 ? 18.664 -2.157 1.199 1.00 96.81 205 PRO A N 1
ATOM 1644 C CA . PRO A 1 205 ? 19.323 -3.435 0.933 1.00 96.81 205 PRO A CA 1
ATOM 1645 C C . PRO A 1 205 ? 19.121 -3.962 -0.499 1.00 96.81 205 PRO A C 1
ATOM 1647 O O . PRO A 1 205 ? 20.017 -4.619 -1.041 1.00 96.81 205 PRO A O 1
ATOM 1650 N N . LEU A 1 206 ? 17.977 -3.666 -1.132 1.00 96.81 206 LEU A N 1
ATOM 1651 C CA . LEU A 1 206 ? 17.690 -4.092 -2.504 1.00 96.81 206 LEU A CA 1
ATOM 1652 C C . LEU A 1 206 ? 18.402 -3.243 -3.558 1.00 96.81 206 LEU A C 1
ATOM 1654 O O . LEU A 1 206 ? 18.448 -3.672 -4.705 1.00 96.81 206 LEU A O 1
ATOM 1658 N N . GLU A 1 207 ? 19.035 -2.117 -3.214 1.00 96.00 207 GLU A N 1
ATOM 1659 C CA . GLU A 1 207 ? 19.813 -1.351 -4.197 1.00 96.00 207 GLU A CA 1
ATOM 1660 C C . GLU A 1 207 ? 20.933 -2.204 -4.809 1.00 96.00 207 GLU A C 1
ATOM 1662 O O . GLU A 1 207 ? 21.182 -2.192 -6.014 1.00 96.00 207 GLU A O 1
ATOM 1667 N N . LYS A 1 208 ? 21.587 -3.004 -3.959 1.00 93.56 208 LYS A N 1
ATOM 1668 C CA . LYS A 1 208 ? 22.693 -3.894 -4.341 1.00 93.56 208 LYS A CA 1
ATOM 1669 C C . LYS A 1 208 ? 22.210 -5.209 -4.945 1.00 93.56 208 LYS A C 1
ATOM 1671 O O . LYS A 1 208 ? 22.973 -5.884 -5.635 1.00 93.56 208 LYS A O 1
ATOM 1676 N N . LYS A 1 209 ? 20.971 -5.606 -4.649 1.00 93.81 209 LYS A N 1
ATOM 1677 C CA . LYS A 1 209 ? 20.372 -6.865 -5.099 1.00 93.81 209 LYS A CA 1
ATOM 1678 C C . LYS A 1 209 ? 18.904 -6.646 -5.482 1.00 93.81 209 LYS A C 1
ATOM 1680 O O . LYS A 1 209 ? 18.014 -7.143 -4.786 1.00 93.81 209 LYS A O 1
ATOM 1685 N N . PRO A 1 210 ? 18.648 -5.899 -6.566 1.00 96.00 210 PRO A N 1
ATOM 1686 C CA . PRO A 1 210 ? 17.288 -5.583 -6.954 1.00 96.00 210 PRO A CA 1
ATOM 1687 C C . PRO A 1 210 ? 16.592 -6.813 -7.560 1.00 96.00 210 PRO A C 1
ATOM 1689 O O . PRO A 1 210 ? 17.263 -7.746 -8.019 1.00 96.00 210 PRO A O 1
ATOM 1692 N N . PRO A 1 211 ? 15.249 -6.825 -7.601 1.00 96.62 211 PRO A N 1
ATOM 1693 C CA . PRO A 1 211 ? 14.484 -7.868 -8.277 1.00 96.62 211 PRO A CA 1
ATOM 1694 C C . PRO A 1 211 ? 14.789 -7.918 -9.778 1.00 96.62 211 PRO A C 1
ATOM 1696 O O . PRO A 1 211 ? 15.090 -6.897 -10.396 1.00 96.62 211 PRO A O 1
ATOM 1699 N N . LYS A 1 212 ? 14.635 -9.088 -10.408 1.00 95.00 212 LYS A N 1
ATOM 1700 C CA . LYS A 1 212 ? 15.004 -9.298 -11.830 1.00 95.00 212 LYS A CA 1
ATOM 1701 C C . LYS A 1 212 ? 14.300 -8.373 -12.829 1.00 95.00 212 LYS A C 1
ATOM 1703 O O . LYS A 1 212 ? 14.820 -8.143 -13.920 1.00 95.00 212 LYS A O 1
ATOM 1708 N N . TRP A 1 213 ? 13.101 -7.901 -12.499 1.00 95.19 213 TRP A N 1
ATOM 1709 C CA . TRP A 1 213 ? 12.323 -6.999 -13.349 1.00 95.19 213 TRP A CA 1
ATOM 1710 C C . TRP A 1 213 ? 12.779 -5.537 -13.242 1.00 95.19 213 TRP A C 1
ATOM 1712 O O . TRP A 1 213 ? 12.484 -4.751 -14.144 1.00 95.19 213 TRP A O 1
ATOM 1722 N N . TYR A 1 214 ? 13.505 -5.167 -12.181 1.00 95.38 214 TYR A N 1
ATOM 1723 C CA . TYR A 1 214 ? 13.937 -3.795 -11.946 1.00 95.38 214 TYR A CA 1
ATOM 1724 C C . TYR A 1 214 ? 15.131 -3.445 -12.832 1.00 95.38 214 TYR A C 1
ATOM 1726 O O . TYR A 1 214 ? 16.140 -4.151 -12.880 1.00 95.38 214 TYR A O 1
ATOM 1734 N N . LYS A 1 215 ? 15.020 -2.319 -13.534 1.00 86.25 215 LYS A N 1
ATOM 1735 C CA . LYS A 1 215 ? 16.090 -1.753 -14.353 1.00 86.25 215 LYS A CA 1
ATOM 1736 C C . LYS A 1 215 ? 16.294 -0.316 -13.907 1.00 86.25 215 LYS A C 1
ATOM 1738 O O . LYS A 1 215 ? 15.405 0.504 -14.123 1.00 86.25 215 LYS A O 1
ATOM 1743 N N . LYS A 1 216 ? 17.447 -0.032 -13.292 1.00 73.50 216 LYS A N 1
ATOM 1744 C CA . LYS A 1 216 ? 17.855 1.339 -12.961 1.00 73.50 216 LYS A CA 1
ATOM 1745 C C . LYS A 1 216 ? 17.910 2.129 -14.275 1.00 73.50 216 LYS A C 1
ATOM 1747 O O . LYS A 1 216 ? 18.542 1.660 -15.226 1.00 73.50 216 LYS A O 1
ATOM 1752 N N . LYS A 1 217 ? 17.148 3.220 -14.354 1.00 61.47 217 LYS A N 1
ATOM 1753 C CA . LYS A 1 217 ? 17.217 4.160 -15.478 1.00 61.47 217 LYS A CA 1
ATOM 1754 C C . LYS A 1 217 ? 18.397 5.102 -15.295 1.00 61.47 217 LYS A C 1
ATOM 1756 O O . LYS A 1 217 ? 18.786 5.318 -14.127 1.00 61.47 217 LYS A O 1
#

pLDDT: mean 82.18, std 23.25, range [27.16, 98.81]

Radius of gyration: 21.57 Å; chains: 1; bounding box: 42×44×66 Å